Protein AF-A0AAV0Z1H9-F1 (afdb_monomer)

Organism: Vicia faba (NCBI:txid3906)

Radius of gyration: 21.14 Å; Cα contacts (8 Å, |Δi|>4): 168; chains: 1; bounding box: 52×47×60 Å

Nearest PDB structures (foldseek):
  1khm-assembly1_A  TM=6.367E-01  e=2.610E-01  Homo sapiens
  2p2r-assembly1_A  TM=5.886E-01  e=3.784E-01  Homo sapiens
  1zzi-assembly2_B  TM=5.923E-01  e=1.084E+00  Homo sapiens
  7bfq-assembly1_B  TM=2.778E-01  e=9.002E-01  Homo sapiens
  7yfp-assembly1_D  TM=1.385E-01  e=2.579E+00  Saccharomyces cerevisiae

Foldseek 3Di:
DVVVQVVQQVVCVVVVHDRDGDPVPDDDPDPVVPDDDDPPPVVVVVPPPDPPPDDDPPDPDDPPDDQPDDQKDKDKDKDAPVLLVVLLVVQQVVCCVVPVPDDGDPDSASVVSVVVLLVVLLCCLCVVPPVDDDDDDWDFDADPPDPHDDGFGFDCDPQKTWGWDQDPVPSRMIMIIIMDRPSSVVSSVCSSVVSSVPD

Sequence (199 aa):
MFVKAWAYLCNKIIEFETPNLLLELEPLFNRDIIKGTNENNAIKILLKIPPTEKENKLSLKISPSEPKLKDSLRATFKLTREYLDKIKQYVLSNWEIFNPNESNPETLSSFILTCAYSLVCIAKAIHGVEIEKENFVLVFAINCRSRPEKVEIVSIDRDLPIGFRDSKDGSGEVEICLVLNKHVMDHFSTLFLEGLSCN

Mean predicted aligned error: 12.32 Å

Solvent-accessible surface area (backbone atoms only — not comparable to full-atom values): 12440 Å² total; per-residue (Å²): 96,67,70,59,41,51,52,50,43,56,53,32,54,74,70,74,47,85,74,72,79,55,78,92,50,55,82,83,77,76,61,82,79,64,76,77,79,64,72,70,57,65,52,51,57,62,68,65,52,78,73,77,82,92,66,69,94,82,59,90,68,78,74,88,72,74,74,84,62,75,74,49,41,78,51,76,47,77,44,50,38,72,56,52,52,50,53,50,51,54,51,52,60,49,42,53,72,80,38,74,90,55,78,79,78,91,76,79,45,72,65,54,53,51,50,55,52,50,50,53,28,48,53,51,15,46,61,73,72,42,90,68,90,74,88,80,82,89,64,80,46,72,49,76,88,48,83,87,82,64,72,70,35,63,25,74,51,94,86,51,42,38,34,56,43,74,47,90,84,70,70,64,25,40,38,39,39,40,42,35,46,48,74,37,42,54,44,23,53,50,51,46,51,50,61,61,71,78,108

Secondary structure (DSSP, 8-state):
-HHHHHHHHHHHHHTT---PPPGGGS-----TTS--S-HHHHHHHHHHSPPPTT--TT---------SSTTEEEEEEEE-HHHHHHHHHHHHHHHHHH-TTSPPPS---HHHHHHHHHHHHHHHHHHHH-SS-----------TTSSSS----EEEETTEEEEEEE-TTSS--EEEEEEEEHHHHHHHHHHHHHHHH--

Structure (mmCIF, N/CA/C/O backbone):
data_AF-A0AAV0Z1H9-F1
#
_entry.id   AF-A0AAV0Z1H9-F1
#
loop_
_atom_site.group_PDB
_atom_site.id
_atom_site.type_symbol
_atom_site.label_atom_id
_atom_site.label_alt_id
_atom_site.label_comp_id
_atom_site.label_asym_id
_atom_site.label_entity_id
_atom_site.label_seq_id
_atom_site.pdbx_PDB_ins_code
_atom_site.Cartn_x
_atom_site.Cartn_y
_atom_site.Cartn_z
_atom_site.occupancy
_atom_site.B_iso_or_equiv
_atom_site.auth_seq_id
_atom_site.auth_comp_id
_atom_site.auth_asym_id
_atom_site.auth_atom_id
_atom_site.pdbx_PDB_model_num
ATOM 1 N N . MET A 1 1 ? 13.390 -0.121 -12.021 1.00 77.88 1 MET A N 1
ATOM 2 C CA . MET A 1 1 ? 14.378 0.515 -12.920 1.00 77.88 1 MET A CA 1
ATOM 3 C C . MET A 1 1 ? 14.542 -0.279 -14.213 1.00 77.88 1 MET A C 1
ATOM 5 O O . MET A 1 1 ? 14.126 0.236 -15.235 1.00 77.88 1 MET A O 1
ATOM 9 N N . PHE A 1 2 ? 14.996 -1.539 -14.176 1.00 86.94 2 PHE A N 1
ATOM 10 C CA . PHE A 1 2 ? 15.234 -2.364 -15.376 1.00 86.94 2 PHE A CA 1
ATOM 11 C C . PHE A 1 2 ? 14.102 -2.357 -16.418 1.00 86.94 2 PHE A C 1
ATOM 13 O O . PHE A 1 2 ? 14.335 -1.967 -17.551 1.00 86.94 2 PHE A O 1
ATOM 20 N N . VAL A 1 3 ? 12.866 -2.708 -16.040 1.00 87.06 3 VAL A N 1
ATOM 21 C CA . VAL A 1 3 ? 11.739 -2.757 -16.998 1.00 87.06 3 VAL A CA 1
ATOM 22 C C . VAL A 1 3 ? 11.462 -1.388 -17.633 1.00 87.06 3 VAL A C 1
ATOM 24 O O . VAL A 1 3 ? 11.129 -1.317 -18.809 1.00 87.06 3 VAL A O 1
ATOM 27 N N . LYS A 1 4 ? 11.645 -0.294 -16.879 1.00 85.31 4 LYS A N 1
ATOM 28 C CA . LYS A 1 4 ? 11.507 1.074 -17.406 1.00 85.31 4 LYS A CA 1
ATOM 29 C C . LYS A 1 4 ? 12.642 1.412 -18.377 1.00 85.31 4 LYS A C 1
ATOM 31 O O . LYS A 1 4 ? 12.366 1.941 -19.442 1.00 85.31 4 LYS A O 1
ATOM 36 N N . ALA A 1 5 ? 13.885 1.070 -18.028 1.00 87.00 5 ALA A N 1
ATOM 37 C CA . ALA A 1 5 ? 15.055 1.231 -18.894 1.00 87.00 5 ALA A CA 1
ATOM 38 C C . ALA A 1 5 ? 14.894 0.447 -20.201 1.00 87.00 5 ALA A C 1
ATOM 40 O O . ALA A 1 5 ? 15.091 0.992 -21.279 1.00 87.00 5 ALA A O 1
ATOM 41 N N . TRP A 1 6 ? 14.450 -0.805 -20.108 1.00 89.50 6 TRP A N 1
ATOM 42 C CA . TRP A 1 6 ? 14.191 -1.652 -21.263 1.00 89.50 6 TRP A CA 1
ATOM 43 C C . TRP A 1 6 ? 13.075 -1.091 -22.149 1.00 89.50 6 TRP A C 1
ATOM 45 O O . TRP A 1 6 ? 13.290 -0.915 -23.342 1.00 89.50 6 TRP A O 1
ATOM 55 N N . ALA A 1 7 ? 11.927 -0.715 -21.574 1.00 89.50 7 ALA A N 1
ATOM 56 C CA . ALA A 1 7 ? 10.836 -0.096 -22.328 1.00 89.50 7 ALA A CA 1
ATOM 57 C C . ALA A 1 7 ? 11.265 1.218 -23.008 1.00 89.50 7 ALA A C 1
ATOM 59 O O . ALA A 1 7 ? 10.918 1.457 -24.162 1.00 89.50 7 ALA A O 1
ATOM 60 N N . TYR A 1 8 ? 12.054 2.043 -22.314 1.00 87.56 8 TYR A N 1
ATOM 61 C CA . TYR A 1 8 ? 12.612 3.280 -22.858 1.00 87.56 8 TYR A CA 1
ATOM 62 C C . TYR A 1 8 ? 13.532 3.014 -24.057 1.00 87.56 8 TYR A C 1
ATOM 64 O O . TYR A 1 8 ? 13.375 3.637 -25.106 1.00 87.56 8 TYR A O 1
ATOM 72 N N . LEU A 1 9 ? 14.451 2.051 -23.931 1.00 88.00 9 LEU A N 1
ATOM 73 C CA . LEU A 1 9 ? 15.347 1.655 -25.019 1.00 88.00 9 LEU A CA 1
ATOM 74 C C . LEU A 1 9 ? 14.565 1.106 -26.214 1.00 88.00 9 LEU A C 1
ATOM 76 O O . LEU A 1 9 ? 14.847 1.486 -27.346 1.00 88.00 9 LEU A O 1
ATOM 80 N N . CYS A 1 10 ? 13.557 0.265 -25.971 1.00 87.81 10 CYS A N 1
ATOM 81 C CA . CYS A 1 10 ? 12.679 -0.234 -27.025 1.00 87.81 10 CYS A CA 1
ATOM 82 C C . CYS A 1 10 ? 12.000 0.912 -27.784 1.00 87.81 10 CYS A C 1
ATOM 84 O O . CYS A 1 10 ? 11.965 0.873 -29.009 1.00 87.81 10 CYS A O 1
ATOM 86 N N . ASN A 1 11 ? 11.520 1.947 -27.086 1.00 85.38 11 ASN A N 1
ATOM 87 C CA . ASN A 1 11 ? 10.917 3.108 -27.739 1.00 85.38 11 ASN A CA 1
ATOM 88 C C . ASN A 1 11 ? 11.934 3.905 -28.576 1.00 85.38 11 ASN A C 1
ATOM 90 O O . ASN A 1 11 ? 11.653 4.262 -29.714 1.00 85.38 11 ASN A O 1
ATOM 94 N N . LYS A 1 12 ? 13.145 4.129 -28.053 1.00 84.38 12 LYS A N 1
ATOM 95 C CA . LYS A 1 12 ? 14.197 4.885 -28.757 1.00 84.38 12 LYS A CA 1
ATOM 96 C C . LYS A 1 12 ? 14.722 4.189 -30.011 1.00 84.38 12 LYS A C 1
ATOM 98 O O . LYS A 1 12 ? 15.002 4.847 -31.007 1.00 84.38 12 LYS A O 1
ATOM 103 N N . ILE A 1 13 ? 14.804 2.860 -29.981 1.00 80.75 13 ILE A N 1
ATOM 104 C CA . ILE A 1 13 ? 15.186 2.053 -31.148 1.00 80.75 13 ILE A CA 1
ATOM 105 C C . ILE A 1 13 ? 14.154 2.201 -32.277 1.00 80.75 13 ILE A C 1
ATOM 107 O O . ILE A 1 13 ? 14.534 2.237 -33.445 1.00 80.75 13 ILE A O 1
ATOM 111 N N . ILE A 1 14 ? 12.865 2.324 -31.943 1.00 79.81 14 ILE A N 1
ATOM 112 C CA . ILE A 1 14 ? 11.790 2.546 -32.925 1.00 79.81 14 ILE A CA 1
ATOM 113 C C . ILE A 1 14 ? 11.912 3.935 -33.581 1.00 79.81 14 ILE A C 1
ATOM 115 O O . ILE A 1 14 ? 11.578 4.089 -34.753 1.00 79.81 14 ILE A O 1
ATOM 119 N N . GLU A 1 15 ? 12.442 4.927 -32.863 1.00 82.00 15 GLU A N 1
ATOM 120 C CA . GLU A 1 15 ? 12.652 6.303 -33.342 1.00 82.00 15 GLU A CA 1
ATOM 121 C C . GLU A 1 15 ? 13.961 6.492 -34.152 1.00 82.00 15 GLU A C 1
ATOM 123 O O . GLU A 1 15 ? 14.268 7.610 -34.554 1.00 82.00 15 GLU A O 1
ATOM 128 N N . PHE A 1 16 ? 14.725 5.421 -34.429 1.00 72.62 16 PHE A N 1
ATOM 129 C CA . PHE A 1 16 ? 16.039 5.443 -35.111 1.00 72.62 16 PHE A CA 1
ATOM 130 C C . PHE A 1 16 ? 17.112 6.331 -34.442 1.00 72.62 16 PHE A C 1
ATOM 132 O O . PHE A 1 16 ? 18.093 6.718 -35.081 1.00 72.62 16 PHE A O 1
ATOM 139 N N . GLU A 1 17 ? 16.971 6.631 -33.150 1.00 73.12 17 GLU A N 1
ATOM 140 C CA . GLU A 1 17 ? 17.983 7.353 -32.374 1.00 73.12 17 GLU A CA 1
ATOM 141 C C . GLU A 1 17 ? 19.011 6.388 -31.757 1.00 73.12 17 GLU A C 1
ATOM 143 O O . GLU A 1 17 ? 18.706 5.236 -31.440 1.00 73.12 17 GLU A O 1
ATOM 148 N N . THR A 1 18 ? 20.247 6.853 -31.535 1.00 71.56 18 THR A N 1
ATOM 149 C CA . THR A 1 18 ? 21.243 6.083 -30.773 1.00 71.56 18 THR A CA 1
ATOM 150 C C . THR A 1 18 ? 20.751 5.886 -29.334 1.00 71.56 18 THR A C 1
ATOM 152 O O . THR A 1 18 ? 20.526 6.881 -28.637 1.00 71.56 18 THR A O 1
ATOM 155 N N . PRO A 1 19 ? 20.589 4.642 -28.858 1.00 68.94 19 PRO A N 1
ATOM 156 C CA . PRO A 1 19 ? 19.926 4.387 -27.590 1.00 68.94 19 PRO A CA 1
ATOM 157 C C . PRO A 1 19 ? 20.878 4.642 -26.413 1.00 68.94 19 PRO A C 1
ATOM 159 O O . PRO A 1 19 ? 21.607 3.752 -25.984 1.00 68.94 19 PRO A O 1
ATOM 162 N N . ASN A 1 20 ? 20.843 5.857 -25.869 1.00 78.50 20 ASN A N 1
ATOM 163 C CA . ASN A 1 20 ? 21.475 6.189 -24.592 1.00 78.50 20 ASN A CA 1
ATOM 164 C C . ASN A 1 20 ? 20.422 6.183 -23.484 1.00 78.50 20 ASN A C 1
ATOM 166 O O . ASN A 1 20 ? 19.332 6.733 -23.656 1.00 78.50 20 ASN A O 1
ATOM 170 N N . LEU A 1 21 ? 20.735 5.560 -22.348 1.00 81.69 21 LEU A N 1
ATOM 171 C CA . LEU A 1 21 ? 19.856 5.579 -21.183 1.00 81.69 21 LEU A CA 1
ATOM 172 C C . LEU A 1 21 ? 19.818 6.977 -20.560 1.00 81.69 21 LEU A C 1
ATOM 174 O O . LEU A 1 21 ? 20.792 7.722 -20.587 1.00 81.69 21 LEU A O 1
ATOM 178 N N . LEU A 1 22 ? 18.675 7.325 -19.972 1.00 83.12 22 LEU A N 1
ATOM 179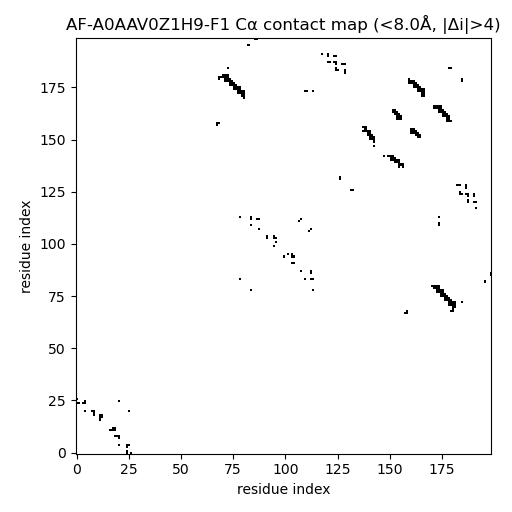 C CA . LEU A 1 22 ? 18.594 8.473 -19.074 1.00 83.12 22 LEU A CA 1
ATOM 180 C C . LEU A 1 22 ? 19.394 8.167 -17.804 1.00 83.12 22 LEU A C 1
ATOM 182 O O . LEU A 1 22 ? 19.309 7.050 -17.296 1.00 83.12 22 LEU A O 1
ATOM 186 N N . LEU A 1 23 ? 20.077 9.170 -17.246 1.00 81.69 23 LEU A N 1
ATOM 187 C CA . LEU A 1 23 ? 20.877 9.036 -16.020 1.00 81.69 23 LEU A CA 1
ATOM 188 C C . LEU A 1 23 ? 20.076 8.426 -14.850 1.00 81.69 23 LEU A C 1
ATOM 190 O O . LEU A 1 23 ? 20.596 7.628 -14.079 1.00 81.69 23 LEU A O 1
ATOM 194 N N . GLU A 1 24 ? 18.779 8.730 -14.748 1.00 82.06 24 GLU A N 1
ATOM 195 C CA . GLU A 1 24 ? 17.878 8.160 -13.732 1.00 82.06 24 GLU A CA 1
ATOM 196 C C . GLU A 1 24 ? 17.589 6.659 -13.909 1.00 82.06 24 GLU A C 1
ATOM 198 O O . GLU A 1 24 ? 17.081 6.002 -12.998 1.00 82.06 24 GLU A O 1
ATOM 203 N N . LEU A 1 25 ? 17.851 6.112 -15.095 1.00 83.31 25 LEU A N 1
ATOM 204 C CA . LEU A 1 25 ? 17.663 4.705 -15.444 1.00 83.31 25 LEU A CA 1
ATOM 205 C C . LEU A 1 25 ? 18.988 3.938 -15.467 1.00 83.31 25 LEU A C 1
ATOM 207 O O . LEU A 1 25 ? 18.964 2.709 -15.589 1.00 83.31 25 LEU A O 1
ATOM 211 N N . GLU A 1 26 ? 20.115 4.639 -15.323 1.00 85.06 26 GLU A N 1
ATOM 212 C CA . GLU A 1 26 ? 21.431 4.029 -15.234 1.00 85.06 26 GLU A CA 1
ATOM 213 C C . GLU A 1 26 ? 21.627 3.360 -13.864 1.00 85.06 26 GLU A C 1
ATOM 215 O O . GLU A 1 26 ? 21.471 3.985 -12.810 1.00 85.06 26 GLU A O 1
ATOM 220 N N . PRO A 1 27 ? 21.959 2.060 -13.838 1.00 84.88 27 PRO A N 1
ATOM 221 C CA . PRO A 1 27 ? 22.233 1.366 -12.591 1.00 84.88 27 PRO A CA 1
ATOM 222 C C . PRO A 1 27 ? 23.571 1.815 -11.988 1.00 84.88 27 PRO A C 1
ATOM 224 O O . PRO A 1 27 ? 24.622 1.736 -12.620 1.00 84.88 27 PRO A O 1
ATOM 227 N N . LEU A 1 28 ? 23.550 2.197 -10.710 1.00 82.75 28 LEU A N 1
ATOM 228 C CA . LEU A 1 28 ? 24.764 2.444 -9.935 1.00 82.75 28 LEU A CA 1
ATOM 229 C C . LEU A 1 28 ? 25.335 1.120 -9.409 1.00 82.75 28 LEU A C 1
ATOM 231 O O . LEU A 1 28 ? 24.736 0.474 -8.547 1.00 82.75 28 LEU A O 1
ATOM 235 N N . PHE A 1 29 ? 26.499 0.719 -9.924 1.00 84.56 29 PHE A N 1
ATOM 236 C CA . PHE A 1 29 ? 27.150 -0.545 -9.548 1.00 84.56 29 PHE A CA 1
ATOM 237 C C . PHE A 1 29 ? 28.180 -0.422 -8.426 1.00 84.56 29 PHE A C 1
ATOM 239 O O . PHE A 1 29 ? 28.535 -1.437 -7.828 1.00 84.56 29 PHE A O 1
ATOM 246 N N . ASN A 1 30 ? 28.662 0.790 -8.135 1.00 84.62 30 ASN A N 1
ATOM 247 C CA . ASN A 1 30 ? 29.638 1.008 -7.074 1.00 84.62 30 ASN A CA 1
ATOM 248 C C . ASN A 1 30 ? 29.018 0.646 -5.713 1.00 84.62 30 ASN A C 1
ATOM 250 O O . ASN A 1 30 ? 28.094 1.316 -5.255 1.00 84.62 30 ASN A O 1
ATOM 254 N N . ARG A 1 31 ? 29.514 -0.424 -5.080 1.00 79.62 31 ARG A N 1
ATOM 255 C CA . ARG A 1 31 ? 29.011 -0.921 -3.789 1.00 79.62 31 ARG A CA 1
ATOM 256 C C . ARG A 1 31 ? 29.689 -0.267 -2.589 1.00 79.62 31 ARG A C 1
ATOM 258 O O . ARG A 1 31 ? 29.124 -0.320 -1.501 1.00 79.62 31 ARG A O 1
ATOM 265 N N . ASP A 1 32 ? 30.817 0.409 -2.788 1.00 81.56 32 ASP A N 1
ATOM 266 C CA . ASP A 1 32 ? 31.606 1.025 -1.712 1.00 81.56 32 ASP A CA 1
ATOM 267 C C . ASP A 1 32 ? 30.881 2.219 -1.071 1.00 81.56 32 ASP A C 1
ATOM 269 O O . ASP A 1 32 ? 31.182 2.634 0.048 1.00 81.56 32 ASP A O 1
ATOM 273 N N . ILE A 1 33 ? 29.868 2.755 -1.758 1.00 79.69 33 ILE A N 1
ATOM 274 C CA . ILE A 1 33 ? 28.966 3.785 -1.229 1.00 79.69 33 ILE A CA 1
ATOM 275 C C . ILE A 1 33 ? 28.092 3.264 -0.077 1.00 79.69 33 ILE A C 1
ATOM 277 O O . ILE A 1 33 ? 27.598 4.052 0.731 1.00 79.69 33 ILE A O 1
ATOM 281 N N . ILE A 1 34 ? 27.876 1.945 -0.001 1.00 72.00 34 ILE A N 1
ATOM 282 C CA . ILE A 1 34 ? 27.086 1.307 1.049 1.00 72.00 34 ILE A CA 1
ATOM 283 C C . ILE A 1 34 ? 28.010 1.096 2.248 1.00 72.00 34 ILE A C 1
ATOM 285 O O . ILE A 1 34 ? 28.694 0.082 2.366 1.00 72.00 34 ILE A O 1
ATOM 289 N N . LYS A 1 35 ? 28.028 2.068 3.162 1.00 73.88 35 LYS A N 1
ATOM 290 C CA . LYS A 1 35 ? 28.774 1.955 4.420 1.00 73.88 35 LYS A CA 1
ATOM 291 C C . LYS A 1 35 ? 28.057 0.971 5.347 1.00 73.88 35 LYS A C 1
ATOM 293 O O . LYS A 1 35 ? 27.011 1.297 5.904 1.00 73.88 35 LYS A O 1
ATOM 298 N N . GLY A 1 36 ? 28.603 -0.233 5.504 1.00 59.75 36 GLY A N 1
ATOM 299 C CA . GLY A 1 36 ? 28.067 -1.237 6.421 1.00 59.75 36 GLY A CA 1
ATOM 300 C C . GLY A 1 36 ? 28.243 -0.810 7.878 1.00 59.75 36 GLY A C 1
ATOM 301 O O . GLY A 1 36 ? 29.358 -0.778 8.390 1.00 59.75 36 GLY A O 1
ATOM 302 N N . THR A 1 37 ? 27.155 -0.492 8.576 1.00 54.34 37 THR A N 1
ATOM 303 C CA . THR A 1 37 ? 27.162 -0.400 10.039 1.00 54.34 37 THR A CA 1
ATOM 304 C C . THR A 1 37 ? 26.961 -1.803 10.611 1.00 54.34 37 THR A C 1
ATOM 306 O O . THR A 1 37 ? 25.871 -2.355 10.528 1.00 54.34 37 THR A O 1
ATOM 309 N N . ASN A 1 38 ? 28.025 -2.395 11.165 1.00 55.12 38 ASN A N 1
ATOM 310 C CA . ASN A 1 38 ? 28.030 -3.699 11.845 1.00 55.12 38 ASN A CA 1
ATOM 311 C C . ASN A 1 38 ? 27.232 -4.802 11.123 1.00 55.12 38 ASN A C 1
ATOM 313 O O . ASN A 1 38 ? 26.082 -5.106 11.451 1.00 55.12 38 ASN A O 1
ATOM 317 N N . GLU A 1 39 ? 27.916 -5.469 10.193 1.00 53.78 39 GLU A N 1
ATOM 318 C CA . GLU A 1 39 ? 27.457 -6.587 9.353 1.00 53.78 39 GLU A CA 1
ATOM 319 C C . GLU A 1 39 ? 26.687 -7.690 10.116 1.00 53.78 39 GLU A C 1
ATOM 321 O O . GLU A 1 39 ? 25.838 -8.378 9.551 1.00 53.78 39 GLU A O 1
ATOM 326 N N . ASN A 1 40 ? 26.887 -7.806 11.430 1.00 52.28 40 ASN A N 1
ATOM 327 C CA . ASN A 1 40 ? 26.281 -8.835 12.269 1.00 52.28 40 ASN A CA 1
ATOM 328 C C . ASN A 1 40 ? 24.765 -8.717 12.499 1.00 52.28 40 ASN A C 1
ATOM 330 O O . ASN A 1 40 ? 24.153 -9.740 12.806 1.00 52.28 40 ASN A O 1
ATOM 334 N N . ASN A 1 41 ? 24.132 -7.540 12.380 1.00 51.31 41 ASN A N 1
ATOM 335 C CA . ASN A 1 41 ? 22.705 -7.402 12.733 1.00 51.31 41 ASN A CA 1
ATOM 336 C C . ASN A 1 41 ? 21.751 -7.617 11.545 1.00 51.31 41 ASN A C 1
ATOM 338 O O . ASN A 1 41 ? 20.766 -8.343 11.677 1.00 51.31 41 ASN A O 1
ATOM 342 N N . ALA A 1 42 ? 22.059 -7.060 10.370 1.00 49.81 42 ALA A N 1
ATOM 343 C CA . ALA A 1 42 ? 21.237 -7.241 9.168 1.00 49.81 42 ALA A CA 1
ATOM 344 C C . ALA A 1 42 ? 21.296 -8.687 8.642 1.00 49.81 42 ALA A C 1
ATOM 346 O O . ALA A 1 42 ? 20.268 -9.265 8.285 1.00 49.81 42 ALA A O 1
ATOM 347 N N . ILE A 1 43 ? 22.480 -9.312 8.687 1.00 50.56 43 ILE A N 1
ATOM 348 C CA . ILE A 1 43 ? 22.665 -10.725 8.327 1.00 50.56 43 ILE A CA 1
ATOM 349 C C . ILE A 1 43 ? 21.896 -11.631 9.301 1.00 50.56 43 ILE A C 1
ATOM 351 O O . ILE A 1 43 ? 21.263 -12.591 8.872 1.00 50.56 43 ILE A O 1
ATOM 355 N N . LYS A 1 44 ? 21.843 -11.297 10.600 1.00 45.75 44 LYS A N 1
ATOM 356 C CA . LYS A 1 44 ? 21.036 -12.038 11.587 1.00 45.75 44 LYS A CA 1
ATOM 357 C C . LYS A 1 44 ? 19.538 -12.000 11.295 1.00 45.75 44 LYS A C 1
ATOM 359 O O . LYS A 1 44 ? 18.861 -12.987 11.559 1.00 45.75 44 LYS A O 1
ATOM 364 N N . ILE A 1 45 ? 19.016 -10.881 10.792 1.00 52.56 45 ILE A N 1
ATOM 365 C CA . ILE A 1 45 ? 17.598 -10.750 10.425 1.00 52.56 45 ILE A CA 1
ATOM 366 C C . ILE A 1 45 ? 17.310 -11.558 9.155 1.00 52.56 45 ILE A C 1
ATOM 368 O O . ILE A 1 45 ? 16.341 -12.311 9.121 1.00 52.56 45 ILE A O 1
ATOM 372 N N . LEU A 1 46 ? 18.198 -11.494 8.159 1.00 49.16 46 LEU A N 1
ATOM 373 C CA . LEU A 1 46 ? 18.067 -12.259 6.916 1.00 49.16 46 LEU A CA 1
ATOM 374 C C . LEU A 1 46 ? 18.155 -13.781 7.145 1.00 49.16 46 LEU A C 1
ATOM 376 O O . LEU A 1 46 ? 17.445 -14.542 6.497 1.00 49.16 46 LEU A O 1
ATOM 380 N N . LEU A 1 47 ? 18.982 -14.224 8.099 1.00 47.94 47 LEU A N 1
ATOM 381 C CA . LEU A 1 47 ? 19.131 -15.635 8.483 1.00 47.94 47 LEU A CA 1
ATOM 382 C C . LEU A 1 47 ? 17.978 -16.176 9.346 1.00 47.94 47 LEU A C 1
ATOM 384 O O . LEU A 1 47 ? 17.855 -17.390 9.486 1.00 47.94 47 LEU A O 1
ATOM 388 N N . LYS A 1 48 ? 17.152 -15.305 9.940 1.00 47.09 48 LYS A N 1
ATOM 389 C CA . LYS A 1 48 ? 15.976 -15.702 10.736 1.00 47.09 48 LYS A CA 1
ATOM 390 C C . LYS A 1 48 ? 14.732 -15.954 9.889 1.00 47.09 48 LYS A C 1
ATOM 392 O O . LYS A 1 48 ? 13.772 -16.521 10.401 1.00 47.09 48 LYS A O 1
ATOM 397 N N . ILE A 1 49 ? 14.741 -15.556 8.616 1.00 50.22 49 ILE A N 1
ATOM 398 C CA . ILE A 1 49 ? 13.709 -15.956 7.661 1.00 50.22 49 ILE A CA 1
ATOM 399 C C . ILE A 1 49 ? 13.987 -17.427 7.339 1.00 50.22 49 ILE A C 1
ATOM 401 O O . ILE A 1 49 ? 15.044 -17.716 6.771 1.00 50.22 49 ILE A O 1
ATOM 405 N N . PRO A 1 50 ? 13.108 -18.373 7.723 1.00 43.78 50 PRO A N 1
ATOM 406 C CA . PRO A 1 50 ? 13.404 -19.787 7.562 1.00 43.78 50 PRO A CA 1
ATOM 407 C C . PRO A 1 50 ? 13.662 -20.071 6.077 1.00 43.78 50 PRO A C 1
ATOM 409 O O . PRO A 1 50 ? 12.809 -19.731 5.246 1.00 43.78 50 PRO A O 1
ATOM 412 N N . PRO A 1 51 ? 14.824 -20.638 5.704 1.00 46.41 51 PRO A N 1
ATOM 413 C CA . PRO A 1 51 ? 15.054 -21.029 4.327 1.00 46.41 51 PRO A CA 1
ATOM 414 C C . PRO A 1 51 ? 13.957 -22.019 3.952 1.00 46.41 51 PRO A C 1
ATOM 416 O O . PRO A 1 51 ? 13.729 -22.998 4.661 1.00 46.41 51 PRO A O 1
ATOM 419 N N . THR A 1 52 ? 13.243 -21.741 2.864 1.00 49.38 52 THR A N 1
ATOM 420 C CA . THR A 1 52 ? 12.450 -22.764 2.186 1.00 49.38 52 THR A CA 1
ATOM 421 C C . THR A 1 52 ? 13.380 -23.950 1.963 1.00 49.38 52 THR A C 1
ATOM 423 O O . THR A 1 52 ? 14.469 -23.805 1.402 1.00 49.38 52 THR A O 1
ATOM 426 N N . GLU A 1 53 ? 13.011 -25.089 2.535 1.00 52.00 53 GLU A N 1
ATOM 427 C CA . GLU A 1 53 ? 13.841 -26.279 2.543 1.00 52.00 53 GLU A CA 1
ATOM 428 C C . GLU A 1 53 ? 14.239 -26.685 1.112 1.00 52.00 53 GLU A C 1
ATOM 430 O O . GLU A 1 53 ? 13.411 -26.711 0.207 1.00 52.00 53 GLU A O 1
ATOM 435 N N . LYS A 1 54 ? 15.512 -27.072 0.957 1.00 51.00 54 LYS A N 1
ATOM 436 C CA . LYS A 1 54 ? 16.051 -27.904 -0.137 1.00 51.00 54 LYS A CA 1
ATOM 437 C C . LYS A 1 54 ? 16.170 -27.305 -1.545 1.00 51.00 54 LYS A C 1
ATOM 439 O O . LYS A 1 54 ? 15.969 -28.028 -2.516 1.00 51.00 54 LYS A O 1
ATOM 444 N N . GLU A 1 55 ? 16.664 -26.080 -1.701 1.00 53.03 55 GLU A N 1
ATOM 445 C CA . GLU A 1 55 ? 17.225 -25.683 -3.002 1.00 53.03 55 GLU A CA 1
ATOM 446 C C . GLU A 1 55 ? 18.692 -25.272 -2.912 1.00 53.03 55 GLU A C 1
ATOM 448 O O . GLU A 1 55 ? 19.126 -24.549 -2.011 1.00 53.03 55 GLU A O 1
ATOM 453 N N . ASN A 1 56 ? 19.479 -25.788 -3.860 1.00 52.56 56 ASN A N 1
ATOM 454 C CA . ASN A 1 56 ? 20.874 -25.421 -4.041 1.00 52.56 56 ASN A CA 1
ATOM 455 C C . ASN A 1 56 ? 20.955 -23.900 -4.197 1.00 52.56 56 ASN A C 1
ATOM 457 O O . ASN A 1 56 ? 20.510 -23.355 -5.202 1.00 52.56 56 ASN A O 1
ATOM 461 N N . LYS A 1 57 ? 21.589 -23.217 -3.237 1.00 57.66 57 LYS A N 1
ATOM 462 C CA . LYS A 1 57 ? 21.731 -21.745 -3.195 1.00 57.66 57 LYS A CA 1
ATOM 463 C C . LYS A 1 57 ? 22.420 -21.122 -4.427 1.00 57.66 57 LYS A C 1
ATOM 465 O O . LYS A 1 57 ? 22.533 -19.906 -4.508 1.00 57.66 57 LYS A O 1
ATOM 470 N N . LEU A 1 58 ? 22.904 -21.946 -5.358 1.00 55.06 58 LEU A N 1
ATOM 471 C CA . LEU A 1 58 ? 23.620 -21.563 -6.575 1.00 55.06 58 LEU A CA 1
ATOM 472 C C . LEU A 1 58 ? 22.817 -21.803 -7.866 1.00 55.06 58 LEU A C 1
ATOM 474 O O . LEU A 1 58 ? 23.323 -21.515 -8.948 1.00 55.06 58 LEU A O 1
ATOM 478 N N . SER A 1 59 ? 21.591 -22.333 -7.801 1.00 60.94 59 SER A N 1
ATOM 479 C CA . SER A 1 59 ? 20.762 -22.488 -8.999 1.00 60.94 59 SER A CA 1
ATOM 480 C C . SER A 1 59 ? 19.882 -21.263 -9.228 1.00 60.94 59 SER A C 1
ATOM 482 O O . SER A 1 59 ? 19.056 -20.933 -8.388 1.00 60.94 59 SER A O 1
ATOM 484 N N . LEU A 1 60 ? 19.971 -20.664 -10.420 1.00 56.31 60 LEU A N 1
ATOM 485 C CA . LEU A 1 60 ? 18.999 -19.684 -10.939 1.00 56.31 60 LEU A CA 1
ATOM 486 C C . LEU A 1 60 ? 17.668 -20.332 -11.369 1.00 56.31 60 LEU A C 1
ATOM 488 O O . LEU A 1 60 ? 16.874 -19.720 -12.082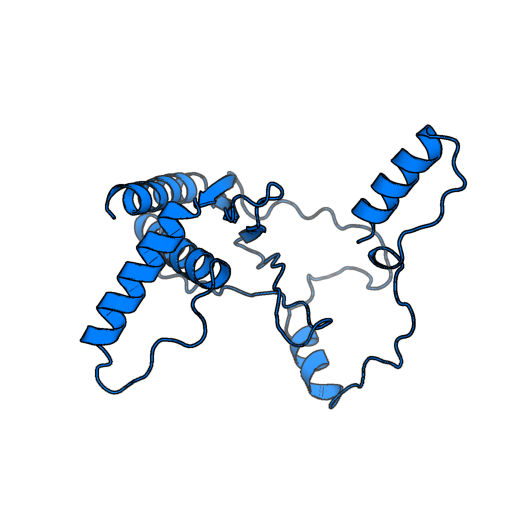 1.00 56.31 60 LEU A O 1
ATOM 492 N N . LYS A 1 61 ? 17.431 -21.595 -10.995 1.00 58.19 61 LYS A N 1
ATOM 493 C CA . LYS A 1 61 ? 16.162 -22.261 -11.267 1.00 58.19 61 LYS A CA 1
ATOM 494 C C . LYS A 1 61 ? 15.112 -21.622 -10.371 1.00 58.19 61 LYS A C 1
ATOM 496 O O . LYS A 1 61 ? 15.240 -21.655 -9.155 1.00 58.19 61 LYS A O 1
ATOM 501 N N . ILE A 1 62 ? 14.100 -21.033 -10.994 1.00 55.38 62 ILE A N 1
ATOM 502 C CA . ILE A 1 62 ? 12.899 -20.597 -10.294 1.00 55.38 62 ILE A CA 1
ATOM 503 C C . ILE A 1 62 ? 12.189 -21.882 -9.868 1.00 55.38 62 ILE A C 1
ATOM 505 O O . ILE A 1 62 ? 11.734 -22.638 -10.730 1.00 55.38 62 ILE A O 1
ATOM 509 N N . SER A 1 63 ? 12.151 -22.163 -8.566 1.00 52.38 63 SER A N 1
ATOM 510 C CA . SER A 1 63 ? 11.297 -23.214 -8.017 1.00 52.38 63 SER A CA 1
ATOM 511 C C . SER A 1 63 ? 9.868 -22.927 -8.470 1.00 52.38 63 SER A C 1
ATOM 513 O O . SER A 1 63 ? 9.384 -21.813 -8.243 1.00 52.38 63 SER A O 1
ATOM 515 N N . PRO A 1 64 ? 9.151 -23.879 -9.086 1.00 51.03 64 PRO A N 1
ATOM 516 C CA . PRO A 1 64 ? 7.712 -23.747 -9.212 1.00 51.03 64 PRO A CA 1
ATOM 517 C C . PRO A 1 64 ? 7.122 -23.793 -7.797 1.00 51.03 64 PRO A C 1
ATOM 519 O O . PRO A 1 64 ? 6.954 -24.860 -7.216 1.00 51.03 64 PRO A O 1
ATOM 522 N N . SER A 1 65 ? 6.860 -22.627 -7.207 1.00 55.25 65 SER A N 1
ATOM 523 C CA . SER A 1 65 ? 6.056 -22.544 -5.993 1.00 55.25 65 SER A CA 1
ATOM 524 C C . SER A 1 65 ? 4.596 -22.644 -6.407 1.00 55.25 65 SER A C 1
ATOM 526 O O . SER A 1 65 ? 4.089 -21.747 -7.087 1.00 55.25 65 SER A O 1
ATOM 528 N N . GLU A 1 66 ? 3.915 -23.714 -6.013 1.00 56.50 66 GLU A N 1
ATOM 529 C CA . GLU A 1 66 ? 2.457 -23.733 -6.089 1.00 56.50 66 GLU A CA 1
ATOM 530 C C . GLU A 1 66 ? 1.888 -22.569 -5.256 1.00 56.50 66 GLU A C 1
ATOM 532 O O . GLU A 1 66 ? 2.432 -22.255 -4.187 1.00 56.50 66 GLU A O 1
ATOM 537 N N . PRO A 1 67 ? 0.831 -21.883 -5.732 1.00 56.03 67 PRO A N 1
ATOM 538 C CA . PRO A 1 67 ? 0.160 -20.870 -4.934 1.00 56.03 67 PRO A CA 1
ATOM 539 C C . PRO A 1 67 ? -0.333 -21.530 -3.647 1.00 56.03 67 PRO A C 1
ATOM 541 O O . PRO A 1 67 ? -1.144 -22.450 -3.676 1.00 56.03 67 PRO A O 1
ATOM 544 N N . LYS A 1 68 ? 0.183 -21.062 -2.509 1.00 61.22 68 LYS A N 1
ATOM 545 C CA . LYS A 1 68 ? -0.128 -21.637 -1.194 1.00 61.22 68 LYS A CA 1
ATOM 546 C C . LYS A 1 68 ? -1.610 -21.527 -0.834 1.00 61.22 68 LYS A C 1
ATOM 548 O O . LYS A 1 68 ? -2.126 -22.362 -0.101 1.00 61.22 68 LYS A O 1
ATOM 553 N N . LEU A 1 69 ? -2.284 -20.510 -1.370 1.00 62.91 69 LEU A N 1
ATOM 554 C CA . LEU A 1 69 ? -3.706 -20.263 -1.178 1.00 62.91 69 LEU A CA 1
ATOM 555 C C . LEU A 1 69 ? -4.518 -20.865 -2.331 1.00 62.91 69 LEU A C 1
ATOM 557 O O . LEU A 1 69 ? -4.568 -20.306 -3.433 1.00 62.91 69 LEU A O 1
ATOM 561 N N . LYS A 1 70 ? -5.184 -21.988 -2.058 1.00 69.38 70 LYS A N 1
ATOM 562 C CA . LYS A 1 70 ? -6.176 -22.587 -2.957 1.00 69.38 70 LYS A CA 1
ATOM 563 C C . LYS A 1 70 ? -7.449 -21.731 -2.952 1.00 69.38 70 LYS A C 1
ATOM 565 O O . LYS A 1 70 ? -7.852 -21.253 -1.902 1.00 69.38 70 LYS A O 1
ATOM 570 N N . ASP A 1 71 ? -8.059 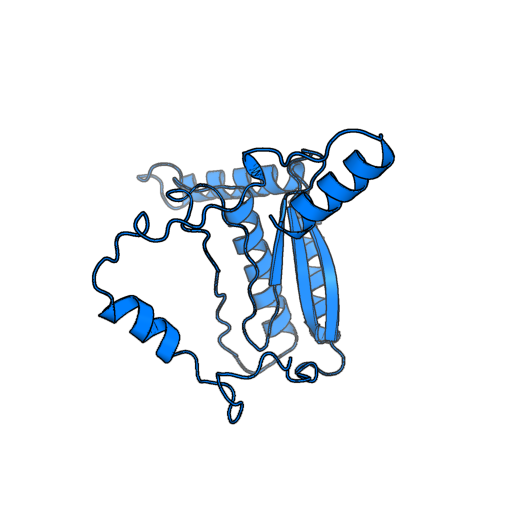-21.517 -4.117 1.00 77.81 71 ASP A N 1
ATOM 571 C CA . ASP A 1 71 ? -9.278 -20.699 -4.278 1.00 77.81 71 ASP A CA 1
ATOM 572 C C . ASP A 1 71 ? -9.143 -19.231 -3.803 1.00 77.81 71 ASP A C 1
ATOM 574 O O . ASP A 1 71 ? -10.101 -18.598 -3.342 1.00 77.81 71 ASP A O 1
ATOM 578 N N . SER A 1 72 ? -7.941 -18.664 -3.950 1.00 80.69 72 SER A N 1
ATOM 579 C CA . SER A 1 72 ? -7.679 -17.246 -3.688 1.00 80.69 72 SER A CA 1
ATOM 580 C C . SER A 1 72 ? -8.033 -16.338 -4.864 1.00 80.69 72 SER A C 1
ATOM 582 O O . SER A 1 72 ? -7.923 -16.698 -6.037 1.00 80.69 72 SER A O 1
ATOM 584 N N . LEU A 1 73 ? -8.436 -15.115 -4.531 1.00 86.19 73 LEU A N 1
ATOM 585 C CA . LEU A 1 73 ? -8.703 -14.035 -5.465 1.00 86.19 73 LEU A CA 1
ATOM 586 C C . LEU A 1 73 ? -7.640 -12.956 -5.323 1.00 86.19 73 LEU A C 1
ATOM 588 O O . LEU A 1 73 ? -7.304 -12.540 -4.216 1.00 86.19 73 LEU A O 1
ATOM 592 N N . ARG A 1 74 ? -7.164 -12.462 -6.465 1.00 88.31 74 ARG A N 1
ATOM 593 C CA . ARG A 1 74 ? -6.375 -11.236 -6.552 1.00 88.31 74 ARG A CA 1
ATOM 594 C C . ARG A 1 74 ? -7.286 -10.097 -6.985 1.00 88.31 74 ARG A C 1
ATOM 596 O O . ARG A 1 74 ? -7.895 -10.187 -8.048 1.00 88.31 74 ARG A O 1
ATOM 603 N N . ALA A 1 75 ? -7.325 -9.025 -6.207 1.00 90.06 75 ALA A N 1
ATOM 604 C CA . ALA A 1 75 ? -8.114 -7.841 -6.520 1.00 90.06 75 ALA A CA 1
ATOM 605 C C . ALA A 1 75 ? -7.297 -6.560 -6.329 1.00 90.06 75 ALA A C 1
ATOM 607 O O . ALA A 1 75 ? -6.338 -6.523 -5.551 1.00 90.06 75 ALA A O 1
ATOM 608 N N . THR A 1 76 ? -7.695 -5.519 -7.060 1.00 91.25 76 THR A N 1
ATOM 609 C CA . THR A 1 76 ? -7.134 -4.174 -6.942 1.00 91.25 76 THR A CA 1
ATOM 610 C C . THR A 1 76 ? -8.234 -3.216 -6.519 1.00 91.25 76 THR A C 1
ATOM 612 O O . THR A 1 76 ? -9.265 -3.125 -7.183 1.00 91.25 76 THR A O 1
ATOM 615 N N . PHE A 1 77 ? -7.983 -2.477 -5.447 1.00 91.06 77 PHE A N 1
ATOM 616 C CA . PHE A 1 77 ? -8.859 -1.441 -4.917 1.00 91.06 77 PHE A CA 1
ATOM 617 C C . PHE A 1 77 ? -8.205 -0.081 -5.108 1.00 91.06 77 PHE A C 1
ATOM 619 O O . PHE A 1 77 ? -6.978 0.031 -5.112 1.00 91.06 77 PHE A O 1
ATOM 626 N N . LYS A 1 78 ? -9.025 0.954 -5.269 1.00 90.25 78 LYS A N 1
ATOM 627 C CA . LYS A 1 78 ? -8.560 2.327 -5.453 1.00 90.25 78 LYS A CA 1
ATOM 628 C C . LYS A 1 78 ? -9.051 3.195 -4.310 1.00 90.25 78 LYS A C 1
ATOM 630 O O . LYS A 1 78 ? -10.242 3.188 -4.008 1.00 90.25 78 LYS A O 1
ATOM 635 N N . LEU A 1 79 ? -8.135 3.947 -3.710 1.00 89.94 79 LEU A N 1
ATOM 636 C CA . LEU A 1 79 ? -8.464 5.050 -2.818 1.00 89.94 79 LEU A CA 1
ATOM 637 C C . LEU A 1 79 ? -8.284 6.360 -3.565 1.00 89.94 79 LEU A C 1
ATOM 639 O O . LEU A 1 79 ? -7.185 6.669 -4.033 1.00 89.94 79 LEU A O 1
ATOM 643 N N . THR A 1 80 ? -9.370 7.124 -3.655 1.00 90.38 80 THR A N 1
ATOM 644 C CA . THR A 1 80 ? -9.330 8.447 -4.265 1.00 90.38 80 THR A CA 1
ATOM 645 C C . THR A 1 80 ? -8.629 9.437 -3.346 1.00 90.38 80 THR A C 1
ATOM 647 O O . THR A 1 80 ? -8.636 9.299 -2.118 1.00 90.38 80 THR A O 1
ATOM 650 N N . ARG A 1 81 ? -8.045 10.479 -3.938 1.00 89.31 81 ARG A N 1
ATOM 651 C CA . ARG A 1 81 ? -7.440 11.569 -3.171 1.00 89.31 81 ARG A CA 1
ATOM 652 C C . ARG A 1 81 ? -8.447 12.249 -2.241 1.00 89.31 81 ARG A C 1
ATOM 654 O O . ARG A 1 81 ? -8.131 12.481 -1.082 1.00 89.31 81 ARG A O 1
ATOM 661 N N . GLU A 1 82 ? -9.663 12.491 -2.728 1.00 89.50 82 GLU A N 1
ATOM 662 C CA . GLU A 1 82 ? -10.749 13.085 -1.939 1.00 89.50 82 GLU A CA 1
ATOM 663 C C . GLU A 1 82 ? -11.033 12.282 -0.667 1.00 89.50 82 GLU A C 1
ATOM 665 O O . GLU A 1 82 ? -11.189 12.842 0.417 1.00 89.50 82 GLU A O 1
ATOM 670 N N . TYR A 1 83 ? -11.052 10.954 -0.779 1.00 88.50 83 TYR A N 1
ATOM 671 C CA . TYR A 1 83 ? -11.281 10.087 0.365 1.00 88.50 83 TYR A CA 1
ATOM 672 C C . TYR A 1 83 ? -10.103 10.081 1.345 1.00 88.50 83 TYR A C 1
ATOM 674 O O . TYR A 1 83 ? -10.299 10.145 2.559 1.00 88.50 83 TYR A O 1
ATOM 682 N N . LEU A 1 84 ? -8.870 10.053 0.835 1.00 89.94 84 LEU A N 1
ATOM 683 C CA . LEU A 1 84 ? -7.678 10.158 1.677 1.00 89.94 84 LEU A CA 1
ATOM 684 C C . LEU A 1 84 ? -7.648 11.481 2.447 1.00 89.94 84 LEU A C 1
ATOM 686 O O . LEU A 1 84 ? -7.309 11.484 3.629 1.00 89.94 84 LEU A O 1
ATOM 690 N N . ASP A 1 85 ? -8.060 12.580 1.813 1.00 89.94 85 ASP A N 1
ATOM 691 C CA . ASP A 1 85 ? -8.179 13.884 2.460 1.00 89.94 85 ASP A CA 1
ATOM 692 C C . ASP A 1 85 ? -9.268 13.873 3.547 1.00 89.94 85 ASP A C 1
ATOM 694 O O . ASP A 1 85 ? -9.043 14.398 4.638 1.00 89.94 85 ASP A O 1
ATOM 698 N N . LYS A 1 86 ? -10.406 13.200 3.324 1.00 90.50 86 LYS A N 1
ATOM 699 C CA . LYS A 1 86 ? -11.434 13.008 4.364 1.00 90.50 86 LYS A CA 1
ATOM 700 C C . LYS A 1 86 ? -10.922 12.213 5.562 1.00 90.50 86 LYS A C 1
ATOM 702 O O . LYS A 1 86 ? -11.092 12.661 6.695 1.00 90.50 86 LYS A O 1
ATOM 707 N N . ILE A 1 87 ? -10.265 11.069 5.336 1.00 89.62 87 ILE A N 1
ATOM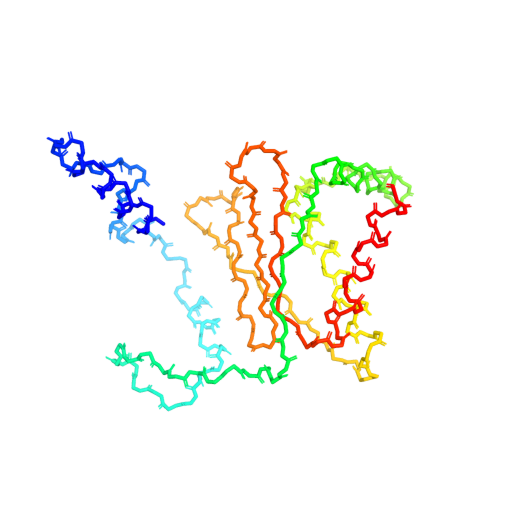 708 C CA . ILE A 1 87 ? -9.648 10.295 6.427 1.00 89.62 87 ILE A CA 1
ATOM 709 C C . ILE A 1 87 ? -8.644 11.173 7.167 1.00 89.62 87 ILE A C 1
ATOM 711 O O . ILE A 1 87 ? -8.623 11.185 8.394 1.00 89.62 87 ILE A O 1
ATOM 715 N N . LYS A 1 88 ? -7.815 11.916 6.431 1.00 90.38 88 LYS A N 1
ATOM 716 C CA . LYS A 1 88 ? -6.812 12.800 7.014 1.00 90.38 88 LYS A CA 1
ATOM 717 C C . LYS A 1 88 ? -7.447 13.810 7.966 1.00 90.38 88 LYS A C 1
ATOM 719 O O . LYS A 1 88 ? -6.981 13.938 9.094 1.00 90.38 88 LYS A O 1
ATOM 724 N N . GLN A 1 89 ? -8.517 14.480 7.538 1.00 90.50 89 GLN A N 1
ATOM 725 C CA . GLN A 1 89 ? -9.247 15.424 8.385 1.00 90.50 89 GLN A CA 1
ATOM 726 C C . GLN A 1 89 ? -9.868 14.734 9.598 1.00 90.50 89 GLN A C 1
ATOM 728 O O . GLN A 1 89 ? -9.685 15.198 10.718 1.00 90.50 89 GLN A O 1
ATOM 733 N N . TYR A 1 90 ? -10.515 13.584 9.403 1.00 89.44 90 TYR A N 1
ATOM 734 C CA . TYR A 1 90 ? -11.080 12.800 10.501 1.00 89.44 90 TYR A CA 1
ATOM 735 C C . TYR A 1 90 ? -10.025 12.422 11.551 1.00 89.44 90 TYR A C 1
ATOM 737 O O . TYR A 1 90 ? -10.266 12.545 12.752 1.00 89.44 90 TYR A O 1
ATOM 745 N N . VAL A 1 91 ? -8.839 11.983 11.121 1.00 89.75 91 VAL A N 1
ATOM 746 C CA . VAL A 1 91 ? -7.739 11.634 12.029 1.00 89.75 91 VAL A CA 1
ATOM 747 C C . VAL A 1 91 ? -7.246 12.864 12.787 1.00 89.75 91 VAL A C 1
ATOM 749 O O . VAL A 1 91 ? -7.061 12.773 13.996 1.00 89.75 91 VAL A O 1
ATO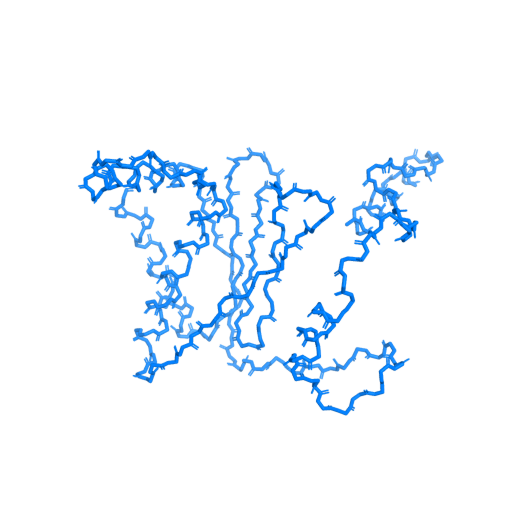M 752 N N . LEU A 1 92 ? -7.077 14.007 12.117 1.00 89.75 92 LEU A N 1
ATOM 753 C CA . LEU A 1 92 ? -6.644 15.251 12.762 1.00 89.75 92 LEU A CA 1
ATOM 754 C C . LEU A 1 92 ? -7.665 15.745 13.794 1.00 89.75 92 LEU A C 1
ATOM 756 O O . LEU A 1 92 ? -7.287 16.027 14.926 1.00 89.75 92 LEU A O 1
ATOM 760 N N . SER A 1 93 ? -8.958 15.759 13.455 1.00 89.56 93 SER A N 1
ATOM 761 C CA . SER A 1 93 ? -10.012 16.173 14.389 1.00 89.56 93 SER A CA 1
ATOM 762 C C . SER A 1 93 ? -10.090 15.269 15.620 1.00 89.56 93 SER A C 1
ATOM 764 O O . SER A 1 93 ? -10.241 15.756 16.735 1.00 89.56 93 SER A O 1
ATOM 766 N N . ASN A 1 94 ? -9.956 13.950 15.451 1.00 88.56 94 ASN A N 1
ATOM 767 C CA . ASN A 1 94 ? -9.908 13.046 16.601 1.00 88.56 94 ASN A CA 1
ATOM 768 C C . ASN A 1 94 ? -8.612 13.207 17.404 1.00 88.56 94 ASN A C 1
ATOM 770 O O . ASN A 1 94 ? -8.643 13.106 18.628 1.00 88.56 94 ASN A O 1
ATOM 774 N N . TRP A 1 95 ? -7.481 13.472 16.747 1.00 89.25 95 TRP A N 1
ATOM 775 C CA . TRP A 1 95 ? -6.201 13.669 17.425 1.00 89.25 95 TRP A CA 1
ATOM 776 C C . TRP A 1 95 ? -6.252 14.839 18.408 1.00 89.25 95 TRP A C 1
ATOM 778 O O . TRP A 1 95 ? -5.815 14.683 19.542 1.00 89.25 95 TRP A O 1
ATOM 788 N N . GLU A 1 96 ? -6.848 15.965 18.013 1.00 87.81 96 GLU A N 1
ATOM 789 C CA . GLU A 1 96 ? -7.032 17.133 18.886 1.00 87.81 96 GLU A CA 1
ATOM 790 C C . GLU A 1 96 ? -7.874 16.809 20.133 1.00 87.81 96 GLU A C 1
ATOM 792 O O . GLU A 1 96 ? -7.614 17.333 21.216 1.00 87.81 96 GLU A O 1
ATOM 797 N N . ILE A 1 97 ? -8.859 15.913 20.003 1.00 89.94 97 ILE A N 1
ATOM 798 C CA . ILE A 1 97 ? -9.734 15.493 21.107 1.00 89.94 97 ILE A CA 1
ATOM 799 C C . ILE A 1 97 ? -8.997 14.558 22.074 1.00 89.94 97 ILE A C 1
ATOM 801 O O . ILE A 1 97 ? -9.103 14.717 23.290 1.00 89.94 97 ILE A O 1
ATOM 805 N N . PHE A 1 98 ? -8.279 13.562 21.548 1.00 88.44 98 PHE A N 1
ATOM 806 C CA . PHE A 1 98 ? -7.639 12.528 22.367 1.00 88.44 98 PHE A CA 1
ATOM 807 C C . PHE A 1 98 ? -6.248 12.928 22.883 1.00 88.44 98 PHE A C 1
ATOM 809 O O . PHE A 1 98 ? -5.833 12.415 23.920 1.00 88.44 98 PHE A O 1
ATOM 816 N N . ASN A 1 99 ? -5.558 13.859 22.215 1.00 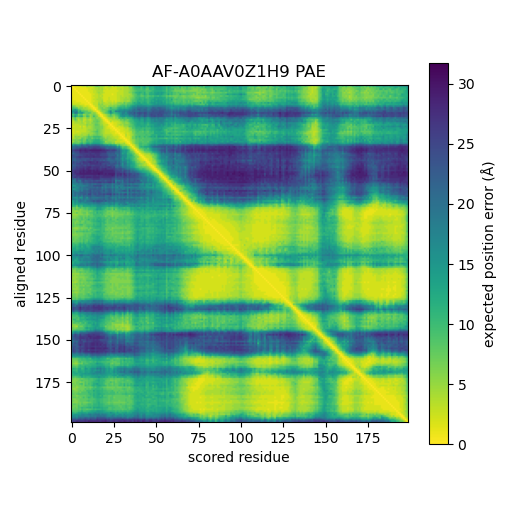86.56 99 ASN A N 1
ATOM 817 C CA . ASN A 1 99 ? -4.198 14.300 22.545 1.00 86.56 99 ASN A CA 1
ATOM 818 C C . ASN A 1 99 ? -4.093 15.841 22.611 1.00 86.56 99 ASN A C 1
ATOM 820 O O . ASN A 1 99 ? -3.330 16.447 21.859 1.00 86.56 99 ASN A O 1
ATOM 824 N N . PRO A 1 100 ? -4.814 16.510 23.530 1.00 80.94 100 PRO A N 1
ATOM 825 C CA . PRO A 1 100 ? -4.944 17.975 23.548 1.00 80.94 100 PRO A CA 1
ATOM 826 C C . PRO A 1 100 ? -3.635 18.738 23.813 1.00 80.94 100 PRO A C 1
ATOM 828 O O . PRO A 1 100 ? -3.562 19.940 23.573 1.00 80.94 100 PRO A O 1
ATOM 831 N N . ASN A 1 101 ? -2.606 18.057 24.328 1.00 85.88 101 ASN A N 1
ATOM 832 C CA . ASN A 1 101 ? -1.309 18.650 24.665 1.00 85.88 101 ASN A CA 1
ATOM 833 C C . ASN A 1 101 ? -0.193 18.253 23.685 1.00 85.88 101 ASN A C 1
ATOM 835 O O . ASN A 1 101 ? 0.961 18.620 23.905 1.00 85.88 101 ASN A O 1
ATOM 839 N N . GLU A 1 102 ? -0.509 17.487 22.638 1.00 84.75 102 GLU A N 1
ATOM 840 C CA . GLU A 1 102 ? 0.465 17.039 21.645 1.00 84.75 102 GLU A CA 1
ATOM 841 C C . GLU A 1 102 ? 0.285 17.796 20.331 1.00 84.75 102 GLU A C 1
ATOM 843 O O . GLU A 1 102 ? -0.820 18.168 19.939 1.00 84.75 102 GLU A O 1
ATOM 848 N N . SER A 1 103 ? 1.391 18.025 19.623 1.00 82.56 103 SER A N 1
ATOM 849 C CA . SER A 1 103 ? 1.326 18.541 18.260 1.00 82.56 103 SER A CA 1
ATOM 850 C C . SER A 1 103 ? 0.671 17.523 17.325 1.00 82.56 103 SER A C 1
ATOM 852 O O . SER A 1 103 ? 0.636 16.324 17.606 1.00 82.56 103 SER A O 1
ATOM 854 N N . ASN A 1 104 ? 0.201 18.003 16.174 1.00 78.38 104 ASN A N 1
ATOM 855 C CA . ASN A 1 104 ? -0.317 17.142 15.114 1.00 78.38 104 ASN A CA 1
ATOM 856 C C . ASN A 1 104 ? 0.669 16.013 14.761 1.00 78.38 104 ASN A C 1
ATOM 858 O O . ASN A 1 104 ? 1.885 16.226 14.812 1.00 78.38 104 ASN A O 1
ATOM 862 N N . PRO A 1 105 ? 0.164 14.834 14.356 1.00 80.06 105 PRO A N 1
ATOM 863 C CA . PRO A 1 105 ? 1.010 13.701 14.014 1.00 80.06 105 PRO A CA 1
ATOM 864 C C . PRO A 1 105 ? 1.961 14.066 12.868 1.00 80.06 105 PRO A C 1
ATOM 866 O O . PRO A 1 105 ? 1.531 14.508 11.801 1.00 80.06 105 PRO A O 1
ATOM 869 N N . GLU A 1 106 ? 3.261 13.844 13.079 1.00 73.81 106 GLU A N 1
ATOM 870 C CA . GLU A 1 106 ? 4.325 14.248 12.145 1.00 73.81 106 GLU A CA 1
ATOM 871 C C . GLU A 1 106 ? 4.232 13.550 10.779 1.00 73.81 106 GLU A C 1
ATOM 873 O O . GLU A 1 106 ? 4.711 14.068 9.770 1.00 73.81 106 GLU A O 1
ATOM 878 N N . THR A 1 107 ? 3.615 12.365 10.721 1.00 75.56 107 THR A N 1
ATOM 879 C CA . THR A 1 107 ? 3.588 11.526 9.517 1.00 75.56 107 THR A CA 1
ATOM 880 C C . THR A 1 107 ? 2.169 11.075 9.172 1.00 75.56 107 THR A C 1
ATOM 882 O O . THR A 1 107 ? 1.719 9.988 9.516 1.00 75.56 107 THR A O 1
ATOM 885 N N . LEU A 1 108 ? 1.454 11.923 8.428 1.00 83.75 108 LEU A N 1
ATOM 886 C CA . LEU A 1 108 ? 0.111 11.633 7.909 1.00 83.75 108 LEU A CA 1
ATOM 887 C C . LEU A 1 108 ? 0.106 11.647 6.374 1.00 83.75 108 LEU A C 1
ATOM 889 O O . LEU A 1 108 ? -0.601 12.423 5.724 1.00 83.75 108 LEU A O 1
ATOM 893 N N . SER A 1 109 ? 0.988 10.830 5.796 1.00 84.88 109 SER A N 1
ATOM 894 C CA . SER A 1 109 ? 1.093 10.663 4.347 1.00 84.88 109 SER A CA 1
ATOM 895 C C . SER A 1 109 ? -0.052 9.802 3.810 1.00 84.88 109 SER A C 1
ATOM 897 O O . SER A 1 109 ? -0.567 8.927 4.510 1.00 84.88 109 SER A O 1
ATOM 899 N N . SER A 1 110 ? -0.407 9.990 2.535 1.00 84.56 110 SER A N 1
ATOM 900 C CA . SER A 1 110 ? -1.379 9.144 1.824 1.00 84.56 110 SER A CA 1
ATOM 901 C C . SER A 1 110 ? -1.047 7.658 1.944 1.00 84.56 110 SER A C 1
ATOM 903 O O . SER A 1 110 ? -1.937 6.821 2.073 1.00 84.56 110 SER A O 1
ATOM 905 N N . PHE A 1 111 ? 0.247 7.337 1.966 1.00 80.75 111 PHE A N 1
ATOM 906 C CA . PHE A 1 111 ? 0.747 5.984 2.137 1.00 80.75 111 PHE A CA 1
ATOM 907 C C . PHE A 1 111 ? 0.395 5.394 3.516 1.00 80.75 111 PHE A C 1
ATOM 909 O O . PHE A 1 111 ? -0.141 4.288 3.583 1.00 80.75 111 PHE A O 1
ATOM 916 N N . ILE A 1 112 ? 0.645 6.131 4.607 1.00 85.62 112 ILE A N 1
ATOM 917 C CA . ILE A 1 112 ? 0.333 5.673 5.973 1.00 85.62 112 ILE A CA 1
ATOM 918 C C . ILE A 1 112 ? -1.174 5.506 6.146 1.00 85.62 112 ILE A C 1
ATOM 920 O O . ILE A 1 112 ? -1.617 4.476 6.651 1.00 85.62 112 ILE A O 1
ATOM 924 N N . LEU A 1 113 ? -1.956 6.480 5.672 1.00 89.56 113 LEU A N 1
ATOM 925 C CA . LEU A 1 113 ? -3.417 6.425 5.714 1.00 89.56 113 LEU A CA 1
ATOM 926 C C . LEU A 1 113 ? -3.954 5.206 4.962 1.00 89.56 113 LEU A C 1
ATOM 928 O O . LEU A 1 113 ? -4.763 4.453 5.499 1.00 89.56 113 LEU A O 1
ATOM 932 N N . THR A 1 114 ? -3.443 4.968 3.753 1.00 89.56 114 THR A N 1
ATOM 933 C CA . THR A 1 114 ? -3.826 3.812 2.937 1.00 89.56 114 THR A CA 1
ATOM 934 C C . THR A 1 114 ? -3.482 2.497 3.632 1.00 89.56 114 THR A C 1
ATOM 936 O O . THR A 1 114 ? -4.315 1.590 3.676 1.00 89.56 114 THR A O 1
ATOM 939 N N . CYS A 1 115 ? -2.281 2.388 4.204 1.00 86.62 115 CYS A N 1
ATOM 940 C CA . CYS A 1 115 ? -1.857 1.196 4.932 1.00 86.62 115 CYS A CA 1
ATOM 941 C C . CYS A 1 115 ? -2.739 0.932 6.148 1.00 86.62 115 CYS A C 1
ATOM 943 O O . CYS A 1 115 ? -3.265 -0.168 6.284 1.00 86.62 115 CYS A O 1
ATOM 945 N N . ALA A 1 116 ? -2.921 1.936 7.008 1.00 88.19 116 ALA A N 1
ATOM 946 C CA . ALA A 1 116 ? -3.716 1.814 8.223 1.00 88.19 116 ALA A CA 1
ATOM 947 C C . ALA A 1 116 ? -5.166 1.425 7.905 1.00 88.19 116 ALA A C 1
ATOM 949 O O . ALA A 1 116 ? -5.701 0.493 8.501 1.00 88.19 116 ALA A O 1
ATOM 950 N N . TYR A 1 117 ? -5.773 2.083 6.916 1.00 91.12 117 TYR A N 1
ATOM 951 C CA . TYR A 1 117 ? -7.133 1.785 6.485 1.00 91.12 117 TYR A CA 1
ATOM 952 C C . TYR A 1 117 ? -7.267 0.356 5.940 1.00 91.12 117 TYR A C 1
ATOM 954 O O . TYR A 1 117 ? -8.104 -0.416 6.411 1.00 91.12 117 TYR A O 1
ATOM 962 N N . SER A 1 118 ? -6.381 -0.034 5.016 1.00 89.69 118 SER A N 1
ATOM 963 C CA . SER A 1 118 ? -6.377 -1.380 4.427 1.00 89.69 118 SER A CA 1
ATOM 964 C C . SER A 1 118 ? -6.188 -2.460 5.491 1.00 89.69 118 SER A C 1
ATOM 966 O O . SER A 1 118 ? -6.879 -3.473 5.469 1.00 89.69 118 SER A O 1
ATOM 968 N N . LEU A 1 119 ? -5.289 -2.226 6.451 1.00 87.31 119 LEU A N 1
ATOM 969 C CA . LEU A 1 119 ? -5.024 -3.135 7.562 1.00 87.31 119 LEU A CA 1
ATOM 970 C C . LEU A 1 119 ? -6.250 -3.363 8.440 1.00 87.31 119 LEU A C 1
ATOM 972 O O . LEU A 1 119 ? -6.541 -4.502 8.790 1.00 87.31 119 LEU A O 1
ATOM 976 N N . VAL A 1 120 ? -6.980 -2.300 8.784 1.00 88.81 120 VAL A N 1
ATOM 977 C CA . VAL A 1 120 ? -8.204 -2.423 9.583 1.00 88.81 120 VAL A CA 1
ATOM 978 C C . VAL A 1 120 ? -9.270 -3.212 8.822 1.00 88.81 120 VAL A C 1
ATOM 980 O O . VAL A 1 120 ? -9.910 -4.083 9.411 1.00 88.81 120 VAL A O 1
ATOM 983 N N . CYS A 1 121 ? -9.444 -2.955 7.522 1.00 90.69 121 CYS A N 1
ATOM 984 C CA . CYS A 1 121 ? -10.370 -3.720 6.686 1.00 90.69 121 CYS A CA 1
ATOM 985 C C . CYS A 1 121 ? -9.971 -5.199 6.596 1.00 90.69 121 CYS A C 1
ATOM 987 O O . CYS A 1 121 ? -10.834 -6.058 6.741 1.00 90.69 121 CYS A O 1
ATOM 989 N N . ILE A 1 122 ? -8.681 -5.508 6.425 1.00 87.62 122 ILE A N 1
ATOM 990 C CA . ILE A 1 122 ? -8.167 -6.889 6.404 1.00 87.62 122 ILE A CA 1
ATOM 991 C C . ILE A 1 122 ? -8.406 -7.575 7.749 1.00 87.62 122 ILE A C 1
ATOM 993 O O . ILE A 1 122 ? -8.960 -8.668 7.779 1.00 87.62 122 ILE A O 1
ATOM 997 N N . ALA A 1 123 ? -8.052 -6.922 8.858 1.00 84.56 123 ALA A N 1
ATOM 998 C CA . ALA A 1 123 ? -8.225 -7.474 10.199 1.00 84.56 123 ALA A CA 1
ATOM 999 C C . ALA A 1 123 ? -9.689 -7.828 10.474 1.00 84.56 123 ALA A C 1
ATOM 1001 O O . ALA A 1 123 ? -9.998 -8.922 10.940 1.00 84.56 123 ALA A O 1
ATOM 1002 N N . LYS A 1 124 ? -10.604 -6.908 10.145 1.00 87.81 124 LYS A N 1
ATOM 1003 C CA . LYS A 1 124 ? -12.046 -7.129 10.279 1.00 87.81 124 LYS A CA 1
ATOM 1004 C C . LYS A 1 124 ? -12.548 -8.222 9.336 1.00 87.81 124 LYS A C 1
ATOM 1006 O O . LYS A 1 124 ? -13.386 -9.014 9.748 1.00 87.81 124 LYS A O 1
ATOM 1011 N N . ALA A 1 125 ? -12.038 -8.282 8.106 1.00 88.31 125 ALA A N 1
ATOM 1012 C CA . ALA A 1 125 ? -12.421 -9.300 7.133 1.00 88.31 125 ALA A CA 1
ATOM 1013 C C . ALA A 1 125 ? -12.035 -10.709 7.594 1.00 88.31 125 ALA A C 1
ATOM 1015 O O . ALA A 1 125 ? -12.866 -11.611 7.554 1.00 88.31 125 ALA A O 1
ATOM 1016 N N . ILE A 1 126 ? -10.803 -10.870 8.082 1.00 82.50 126 ILE A N 1
ATOM 1017 C CA . ILE A 1 126 ? -10.296 -12.135 8.622 1.00 82.50 126 ILE A CA 1
ATOM 1018 C C . ILE A 1 126 ? -11.102 -12.522 9.866 1.00 82.50 126 ILE A C 1
ATOM 1020 O O . ILE A 1 126 ? -11.696 -13.592 9.890 1.00 82.50 126 ILE A O 1
ATOM 1024 N N . HIS A 1 127 ? -11.241 -11.624 10.848 1.00 81.50 127 HIS A N 1
ATOM 1025 C CA . HIS A 1 127 ? -12.014 -11.906 12.067 1.00 81.50 127 HIS A CA 1
ATOM 1026 C C . HIS A 1 127 ? -13.513 -12.147 11.833 1.00 81.50 127 HIS A C 1
ATOM 1028 O O . HIS A 1 127 ? -14.160 -12.788 12.658 1.00 81.50 127 HIS A O 1
ATOM 1034 N N . GLY A 1 128 ? -14.090 -11.607 10.757 1.00 79.06 128 GLY A N 1
ATOM 1035 C CA . GLY A 1 128 ? -15.495 -11.820 10.404 1.00 79.06 128 GLY A CA 1
ATOM 1036 C C . GLY A 1 128 ? -15.772 -13.184 9.767 1.00 79.06 128 GLY A C 1
ATOM 1037 O O . GLY A 1 128 ? -16.921 -13.622 9.752 1.00 79.06 128 GLY A O 1
ATOM 1038 N N . VAL A 1 129 ? -14.739 -13.855 9.247 1.00 74.81 129 VAL A N 1
ATOM 1039 C CA . VAL A 1 129 ? -14.856 -15.128 8.515 1.00 74.81 129 VAL A CA 1
ATOM 1040 C C . VAL A 1 129 ? -14.207 -16.284 9.280 1.00 74.81 129 VAL A C 1
ATOM 1042 O O . VAL A 1 129 ? -14.742 -17.392 9.288 1.00 74.81 129 VAL A O 1
ATOM 1045 N N . GLU A 1 130 ? -13.084 -16.040 9.950 1.00 68.75 130 GLU A N 1
ATOM 1046 C CA . GLU A 1 130 ? -12.298 -17.040 10.668 1.00 68.75 130 GLU A CA 1
ATOM 1047 C C . GLU A 1 130 ? -12.479 -16.869 12.187 1.00 68.75 130 GLU A C 1
ATOM 1049 O O . GLU A 1 130 ? -12.320 -15.784 12.747 1.00 68.75 130 GLU A O 1
ATOM 1054 N N . ILE A 1 131 ? -12.867 -17.958 12.863 1.00 60.94 131 ILE A N 1
ATOM 1055 C CA . ILE A 1 131 ? -13.222 -17.967 14.297 1.00 60.94 131 ILE A CA 1
ATOM 1056 C C . ILE A 1 131 ? -11.966 -17.996 15.184 1.00 60.94 131 ILE A C 1
ATOM 1058 O O . ILE A 1 131 ? -11.986 -17.538 16.330 1.00 60.94 131 ILE A O 1
ATOM 1062 N N . GLU A 1 132 ? -10.859 -18.524 14.664 1.00 61.78 132 GLU A N 1
ATOM 1063 C CA . GLU A 1 132 ? -9.591 -18.598 15.381 1.00 61.78 132 GLU A CA 1
ATOM 1064 C C . GLU A 1 132 ? -8.818 -17.283 15.215 1.00 61.78 132 GLU A C 1
ATOM 1066 O O . GLU A 1 132 ? -8.662 -16.757 14.117 1.00 61.78 132 GLU A O 1
ATOM 1071 N N . LYS A 1 133 ? -8.359 -16.708 16.335 1.00 55.59 133 LYS A N 1
ATOM 1072 C CA . LYS A 1 133 ? -7.562 -15.475 16.335 1.00 55.59 133 LYS A CA 1
ATOM 1073 C C . LYS A 1 133 ? -6.166 -15.767 15.794 1.00 55.59 133 LYS A C 1
ATOM 1075 O O . LYS A 1 133 ? -5.244 -16.009 16.572 1.00 55.59 133 LYS A O 1
ATOM 1080 N N . GLU A 1 134 ? -6.000 -15.701 14.483 1.00 58.84 134 GLU A N 1
ATOM 1081 C CA . GLU A 1 134 ? -4.669 -15.650 13.898 1.00 58.84 134 GLU A CA 1
ATOM 1082 C C . GLU A 1 134 ? -4.086 -14.242 14.059 1.00 58.84 134 GLU A C 1
ATOM 1084 O O . GLU A 1 134 ? -4.669 -13.233 13.657 1.00 58.84 134 GLU A O 1
ATOM 1089 N N . ASN A 1 135 ? -2.917 -14.163 14.695 1.00 59.22 135 ASN A N 1
ATOM 1090 C CA . ASN A 1 135 ? -2.124 -12.942 14.684 1.00 59.22 135 ASN A CA 1
ATOM 1091 C C . ASN A 1 135 ? -1.504 -12.811 13.292 1.00 59.22 135 ASN A C 1
ATOM 1093 O O . ASN A 1 135 ? -0.644 -13.614 12.936 1.00 59.22 135 ASN A O 1
ATOM 1097 N N . PHE A 1 136 ? -1.891 -11.794 12.529 1.00 63.91 136 PHE A N 1
ATOM 1098 C CA . PHE A 1 136 ? -1.230 -11.481 11.266 1.00 63.91 136 PHE A CA 1
ATOM 1099 C C . PHE A 1 136 ? -0.148 -10.415 11.482 1.00 63.91 136 PHE A C 1
ATOM 1101 O O . PHE A 1 136 ? -0.285 -9.507 12.306 1.00 63.91 136 PHE A O 1
ATOM 1108 N N . VAL A 1 137 ? 0.947 -10.519 10.731 1.00 63.62 137 VAL A N 1
ATOM 1109 C CA . VAL A 1 137 ? 2.041 -9.542 10.741 1.00 63.62 137 VAL A CA 1
ATOM 1110 C C . VAL A 1 137 ? 2.115 -8.903 9.365 1.00 63.62 137 VAL A C 1
ATOM 1112 O O . VAL A 1 137 ? 2.168 -9.598 8.357 1.00 63.62 137 VAL A O 1
ATOM 1115 N N . LEU A 1 138 ? 2.154 -7.571 9.312 1.00 66.00 138 LEU A N 1
ATOM 1116 C CA . LEU A 1 138 ? 2.457 -6.872 8.070 1.00 66.00 138 LEU A CA 1
ATOM 1117 C C . LEU A 1 138 ? 3.937 -6.504 8.028 1.00 66.00 138 LEU A C 1
ATOM 1119 O O . LEU A 1 138 ? 4.433 -5.758 8.874 1.00 66.00 138 LEU A O 1
ATOM 1123 N N . VAL A 1 139 ? 4.635 -7.013 7.015 1.00 65.31 139 VAL A N 1
ATOM 1124 C CA . VAL A 1 139 ? 6.049 -6.712 6.781 1.00 65.31 139 VAL A CA 1
ATOM 1125 C C . VAL A 1 139 ? 6.192 -5.793 5.579 1.00 65.31 139 VAL A C 1
ATOM 1127 O O . VAL A 1 139 ? 5.663 -6.054 4.496 1.00 65.31 139 VAL A O 1
ATOM 1130 N N . PHE A 1 140 ? 6.960 -4.729 5.778 1.00 66.00 140 PHE A N 1
ATOM 1131 C CA . PHE A 1 140 ? 7.210 -3.686 4.800 1.00 66.00 140 PHE A CA 1
ATOM 1132 C C . PHE A 1 140 ? 8.657 -3.731 4.304 1.00 66.00 140 PHE A C 1
ATOM 1134 O O . PHE A 1 140 ? 9.597 -3.633 5.092 1.00 66.00 140 PHE A O 1
ATOM 1141 N N . ALA A 1 141 ? 8.844 -3.835 2.986 1.00 66.88 141 ALA A N 1
ATOM 1142 C CA . ALA A 1 141 ? 10.141 -3.600 2.364 1.00 66.88 141 ALA A CA 1
ATOM 1143 C C . ALA A 1 141 ? 10.362 -2.089 2.209 1.00 66.88 141 ALA A C 1
ATOM 1145 O O . ALA A 1 141 ? 9.536 -1.401 1.616 1.00 66.88 141 ALA A O 1
ATOM 1146 N N . ILE A 1 142 ? 11.475 -1.570 2.730 1.00 64.31 142 ILE A N 1
ATOM 1147 C CA . ILE A 1 142 ? 11.798 -0.139 2.668 1.00 64.31 142 ILE A CA 1
ATOM 1148 C C . ILE A 1 142 ? 12.958 0.075 1.695 1.00 64.31 142 ILE A C 1
ATOM 1150 O O . ILE A 1 142 ? 13.977 -0.615 1.753 1.00 64.31 142 ILE A O 1
ATOM 1154 N N . ASN A 1 143 ? 12.814 1.046 0.791 1.00 68.62 143 ASN A N 1
ATOM 1155 C CA . ASN A 1 143 ? 13.891 1.449 -0.105 1.00 68.62 143 ASN A CA 1
ATOM 1156 C C . ASN A 1 143 ? 14.853 2.402 0.618 1.00 68.62 143 ASN A C 1
ATOM 1158 O O . ASN A 1 143 ? 14.608 3.600 0.707 1.00 68.62 143 ASN A O 1
ATOM 1162 N N . CYS A 1 144 ? 15.977 1.873 1.093 1.00 69.31 144 CYS A N 1
ATOM 1163 C CA . CYS A 1 144 ? 16.974 2.645 1.839 1.00 69.31 144 CYS A CA 1
ATOM 1164 C C . CYS A 1 144 ? 17.930 3.480 0.958 1.00 69.31 144 CYS A C 1
ATOM 1166 O O . CYS A 1 144 ? 18.908 4.011 1.479 1.00 69.31 144 CYS A O 1
ATOM 1168 N N . ARG A 1 145 ? 17.710 3.575 -0.368 1.00 66.31 145 ARG A N 1
ATOM 1169 C CA . ARG A 1 145 ? 18.589 4.350 -1.277 1.00 66.31 145 ARG A CA 1
ATOM 1170 C C . ARG A 1 145 ? 18.483 5.859 -1.062 1.00 66.31 145 ARG A C 1
ATOM 1172 O O . ARG A 1 145 ? 19.482 6.562 -1.150 1.00 66.31 145 ARG A O 1
ATOM 1179 N N . SER A 1 146 ? 17.281 6.340 -0.776 1.00 59.69 146 SER A N 1
ATOM 1180 C CA . SER A 1 146 ? 17.020 7.683 -0.271 1.00 59.69 146 SER A CA 1
ATOM 1181 C C . SER A 1 146 ? 16.822 7.563 1.233 1.00 59.69 146 SER A C 1
ATOM 1183 O O . SER A 1 146 ? 15.968 6.793 1.676 1.00 59.69 146 SER A O 1
ATOM 1185 N N . ARG A 1 147 ? 17.576 8.325 2.027 1.00 51.78 147 ARG A N 1
ATOM 1186 C CA . ARG A 1 147 ? 17.208 8.597 3.426 1.00 51.78 147 ARG A CA 1
ATOM 1187 C C . ARG A 1 147 ? 15.714 9.014 3.427 1.00 51.78 147 ARG A C 1
ATOM 1189 O O . ARG A 1 147 ? 15.313 9.733 2.519 1.00 51.78 147 ARG A O 1
ATOM 1196 N N . PRO A 1 148 ? 14.879 8.422 4.291 1.00 46.47 148 PRO A N 1
ATOM 1197 C CA . PRO A 1 148 ? 13.569 7.874 3.927 1.00 46.47 148 PRO A CA 1
ATOM 1198 C C . PRO A 1 148 ? 12.576 8.943 3.459 1.00 46.47 148 PRO A C 1
ATOM 1200 O O . PRO A 1 148 ? 12.142 9.757 4.262 1.00 46.47 148 PRO A O 1
ATOM 1203 N N . GLU A 1 149 ? 12.169 8.900 2.188 1.00 41.12 149 GLU A N 1
ATOM 1204 C CA . GLU A 1 149 ? 11.085 9.768 1.690 1.00 41.12 149 GLU A CA 1
ATOM 1205 C C . GLU A 1 149 ? 10.114 9.079 0.721 1.00 41.12 149 GLU A C 1
ATOM 1207 O O . GLU A 1 149 ? 9.016 9.578 0.491 1.00 41.12 149 GLU A O 1
ATOM 1212 N N . LYS A 1 150 ? 10.433 7.887 0.195 1.00 40.09 150 LYS A N 1
ATOM 1213 C CA . LYS A 1 150 ? 9.478 7.142 -0.632 1.00 40.09 150 LYS A CA 1
ATOM 1214 C C . LYS A 1 150 ? 9.595 5.637 -0.452 1.00 40.09 150 LYS A C 1
ATOM 1216 O O . LYS A 1 150 ? 10.650 5.045 -0.683 1.00 40.09 150 LYS A O 1
ATOM 1221 N N . VAL A 1 151 ? 8.483 5.023 -0.058 1.00 45.66 151 VAL A N 1
ATOM 1222 C CA . VAL A 1 151 ? 8.378 3.584 0.168 1.00 45.66 151 VAL A CA 1
ATOM 1223 C C . VAL A 1 151 ? 7.589 2.965 -0.986 1.00 45.66 151 VAL A C 1
ATOM 1225 O O . VAL A 1 151 ? 6.383 3.147 -1.090 1.00 45.66 151 VAL A O 1
ATOM 1228 N N . GLU A 1 152 ? 8.272 2.255 -1.887 1.00 43.59 152 GLU A N 1
ATOM 1229 C CA . GLU A 1 152 ? 7.610 1.279 -2.759 1.00 43.59 152 GLU A CA 1
ATOM 1230 C C . GLU A 1 152 ? 7.614 -0.052 -2.014 1.00 43.59 152 GLU A C 1
ATOM 1232 O O . GLU A 1 152 ? 8.672 -0.640 -1.785 1.00 43.59 152 GLU A O 1
ATOM 1237 N N . ILE A 1 153 ? 6.430 -0.498 -1.604 1.00 44.69 153 ILE A N 1
ATOM 1238 C CA . ILE A 1 153 ? 6.264 -1.700 -0.800 1.00 44.69 153 ILE A CA 1
ATOM 1239 C C . ILE A 1 153 ? 5.653 -2.793 -1.647 1.00 44.69 153 ILE A C 1
ATOM 1241 O O . ILE A 1 153 ? 4.535 -2.674 -2.148 1.00 44.69 153 ILE A O 1
ATOM 1245 N N . VAL A 1 154 ? 6.372 -3.905 -1.704 1.00 41.44 154 VAL A N 1
ATOM 1246 C CA . VAL A 1 154 ? 5.812 -5.201 -2.057 1.00 41.44 154 VAL A CA 1
ATOM 1247 C C . VAL A 1 154 ? 5.988 -6.070 -0.822 1.00 41.44 154 VAL A C 1
ATOM 1249 O O . VAL A 1 154 ? 7.115 -6.424 -0.476 1.00 41.44 154 VAL A O 1
ATOM 1252 N N . SER A 1 155 ? 4.893 -6.343 -0.114 1.00 42.03 155 SER A N 1
ATOM 1253 C CA . SER A 1 155 ? 4.900 -7.358 0.929 1.00 42.03 155 SER A CA 1
ATOM 1254 C C . SER A 1 155 ? 4.655 -8.707 0.271 1.00 42.03 155 SER A C 1
ATOM 1256 O O . SER A 1 155 ? 3.699 -8.883 -0.486 1.00 42.03 155 SER A O 1
ATOM 1258 N N . ILE A 1 156 ? 5.544 -9.650 0.549 1.00 38.28 156 ILE A N 1
ATOM 1259 C CA . ILE A 1 156 ? 5.292 -11.070 0.349 1.00 38.28 156 ILE A CA 1
ATOM 1260 C C . ILE A 1 156 ? 5.598 -11.701 1.703 1.00 38.28 156 ILE A C 1
ATOM 1262 O O . ILE A 1 156 ? 6.668 -12.280 1.889 1.00 38.28 156 ILE A O 1
ATOM 1266 N N . ASP A 1 157 ? 4.702 -11.521 2.677 1.00 35.97 157 ASP A N 1
ATOM 1267 C CA . ASP A 1 157 ? 4.601 -12.576 3.678 1.00 35.97 157 ASP A CA 1
ATOM 1268 C C . ASP A 1 157 ? 3.951 -13.785 3.006 1.00 35.97 157 ASP A C 1
ATOM 1270 O O . ASP A 1 157 ? 3.193 -13.649 2.039 1.00 35.97 157 ASP A O 1
ATOM 1274 N N . ARG A 1 158 ? 4.328 -14.980 3.449 1.00 48.97 158 ARG A N 1
ATOM 1275 C CA . ARG A 1 158 ? 4.061 -16.211 2.699 1.00 48.97 158 ARG A CA 1
ATOM 1276 C C . ARG A 1 158 ? 2.573 -16.515 2.523 1.00 48.97 158 ARG A C 1
ATOM 1278 O O . ARG A 1 158 ? 2.257 -17.279 1.612 1.00 48.97 158 ARG A O 1
ATOM 1285 N N . ASP A 1 159 ? 1.713 -15.889 3.321 1.00 54.50 159 ASP A N 1
ATOM 1286 C CA . ASP A 1 159 ? 0.295 -16.226 3.396 1.00 54.50 159 ASP A CA 1
ATOM 1287 C C . ASP A 1 159 ? -0.634 -15.045 3.040 1.00 54.50 159 ASP A C 1
ATOM 1289 O O . ASP A 1 159 ? -1.813 -15.271 2.791 1.00 54.50 159 ASP A O 1
ATOM 1293 N N . LEU A 1 160 ? -0.124 -13.804 2.907 1.00 64.12 160 LEU A N 1
ATOM 1294 C CA . LEU A 1 160 ? -0.937 -12.656 2.470 1.00 64.12 160 LEU A CA 1
ATOM 1295 C C . LEU A 1 160 ? -0.164 -11.603 1.645 1.00 64.12 160 LEU A C 1
ATOM 1297 O O . LEU A 1 160 ? 0.356 -10.624 2.188 1.00 64.12 160 LEU A O 1
ATOM 1301 N N . PRO A 1 161 ? -0.106 -11.749 0.310 1.00 73.50 161 PRO A N 1
ATOM 1302 C CA . PRO A 1 161 ? 0.484 -10.745 -0.570 1.00 73.50 161 PRO A CA 1
ATOM 1303 C C . PRO A 1 161 ? -0.341 -9.448 -0.603 1.00 73.50 161 PRO A C 1
ATOM 1305 O O . PRO A 1 161 ? -1.488 -9.444 -1.063 1.00 73.50 161 PRO A O 1
ATOM 1308 N N . ILE A 1 162 ? 0.275 -8.332 -0.199 1.00 79.69 162 ILE A N 1
ATOM 1309 C CA . ILE A 1 162 ? -0.282 -6.980 -0.343 1.00 79.69 162 ILE A CA 1
ATOM 1310 C C . ILE A 1 162 ? 0.737 -6.032 -0.984 1.00 79.69 162 ILE A C 1
ATOM 1312 O O . ILE A 1 162 ? 1.929 -6.031 -0.660 1.00 79.69 162 ILE A O 1
ATOM 1316 N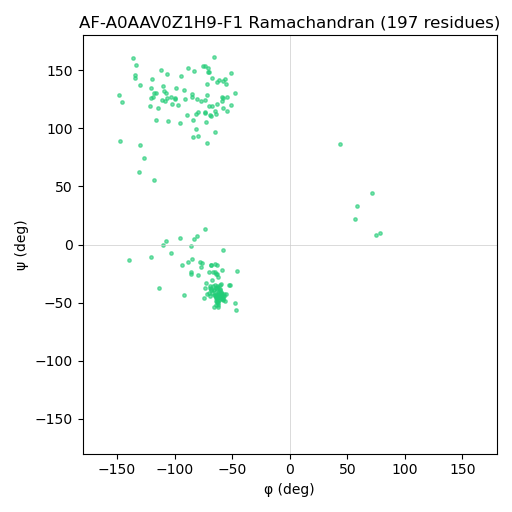 N . GLY A 1 163 ? 0.264 -5.215 -1.919 1.00 81.75 163 GLY A N 1
ATOM 1317 C CA . GLY A 1 163 ? 1.063 -4.215 -2.614 1.00 81.75 163 GLY A CA 1
ATOM 1318 C C . GLY A 1 163 ? 0.345 -2.878 -2.688 1.00 81.75 163 GLY A C 1
ATOM 1319 O O . GLY A 1 163 ? -0.863 -2.829 -2.901 1.00 81.75 163 GLY A O 1
ATOM 1320 N N . PHE A 1 164 ? 1.114 -1.801 -2.566 1.00 84.19 164 PHE A N 1
ATOM 1321 C CA . PHE A 1 164 ? 0.624 -0.430 -2.672 1.00 84.19 164 PHE A CA 1
ATOM 1322 C C . PHE A 1 164 ? 1.331 0.277 -3.822 1.00 84.19 164 PHE A C 1
ATOM 1324 O O . PHE A 1 164 ? 2.526 0.069 -4.054 1.00 84.19 164 PHE A O 1
ATOM 1331 N N . ARG A 1 165 ? 0.600 1.113 -4.555 1.00 82.88 165 ARG A N 1
ATOM 1332 C CA . ARG A 1 165 ? 1.140 1.854 -5.693 1.00 82.88 165 ARG A CA 1
ATOM 1333 C C . ARG A 1 165 ? 0.440 3.201 -5.827 1.00 82.88 165 ARG A C 1
ATOM 1335 O O . ARG A 1 165 ? -0.777 3.240 -5.935 1.00 82.88 165 ARG A O 1
ATOM 1342 N N . ASP A 1 166 ? 1.217 4.278 -5.919 1.00 80.94 166 ASP A N 1
ATOM 1343 C CA . ASP A 1 166 ? 0.695 5.579 -6.353 1.00 80.94 166 ASP A CA 1
ATOM 1344 C C . ASP A 1 166 ? 0.193 5.487 -7.799 1.00 80.94 166 ASP A C 1
ATOM 1346 O O . ASP A 1 166 ? 0.860 4.893 -8.662 1.00 80.94 166 ASP A O 1
ATOM 1350 N N . SER A 1 167 ? -0.936 6.129 -8.090 1.00 76.44 167 SER A N 1
ATOM 1351 C CA . SER A 1 167 ? -1.415 6.244 -9.461 1.00 76.44 167 SER A CA 1
ATOM 1352 C C . SER A 1 167 ? -0.419 7.011 -10.335 1.00 76.44 167 SER A C 1
ATOM 1354 O O . SER A 1 167 ? 0.222 7.982 -9.923 1.00 76.44 167 SER A O 1
ATOM 1356 N N . LYS A 1 168 ? -0.268 6.551 -11.578 1.00 67.81 168 LYS A N 1
ATOM 1357 C CA . LYS A 1 168 ? 0.714 7.088 -12.535 1.00 67.81 168 LYS A CA 1
ATOM 1358 C C . LYS A 1 168 ? 0.281 8.402 -13.183 1.00 67.81 168 LYS A C 1
ATOM 1360 O O . LYS A 1 168 ? 1.109 9.056 -13.805 1.00 67.81 168 LYS A O 1
ATOM 1365 N N . ASP A 1 169 ? -0.992 8.754 -13.075 1.00 74.38 169 ASP A N 1
ATOM 1366 C CA . ASP A 1 169 ? -1.608 9.929 -13.702 1.00 74.38 169 ASP A CA 1
ATOM 1367 C C . ASP A 1 169 ? -1.472 11.216 -12.871 1.00 74.38 169 ASP A C 1
ATOM 1369 O O . ASP A 1 169 ? -1.918 12.275 -13.300 1.00 74.38 169 ASP A O 1
ATOM 1373 N N . GLY A 1 170 ? -0.850 11.148 -11.688 1.00 66.88 170 GLY A N 1
ATOM 1374 C CA . GLY A 1 170 ? -0.694 12.307 -10.806 1.00 66.88 170 GLY A CA 1
ATOM 1375 C C . GLY A 1 170 ? -1.978 12.716 -10.077 1.00 66.88 170 GLY A C 1
ATOM 1376 O O . GLY A 1 170 ? -1.980 13.731 -9.385 1.00 66.88 170 GLY A O 1
ATOM 1377 N N . SER A 1 171 ? -3.042 11.913 -10.167 1.00 73.38 171 SER A N 1
ATOM 1378 C CA . SER A 1 171 ? -4.301 12.113 -9.431 1.00 73.38 171 SER A CA 1
ATOM 1379 C C . SER A 1 171 ? -4.113 12.133 -7.906 1.00 73.38 171 SER A C 1
ATOM 1381 O O . SER A 1 171 ? -4.921 12.710 -7.179 1.00 73.38 171 SER A O 1
ATOM 1383 N N . GLY A 1 172 ? -3.021 11.541 -7.408 1.00 76.62 172 GLY A N 1
ATOM 1384 C CA . GLY A 1 172 ? -2.781 11.336 -5.979 1.00 76.62 172 GLY A CA 1
ATOM 1385 C C . GLY A 1 172 ? -3.567 10.157 -5.402 1.00 76.62 172 GLY A C 1
ATOM 1386 O O . GLY A 1 172 ? -3.601 9.993 -4.185 1.00 76.62 172 GLY A O 1
ATOM 1387 N N . GLU A 1 173 ? -4.192 9.352 -6.263 1.00 85.94 173 GLU A N 1
ATOM 1388 C CA . GLU A 1 173 ? -4.840 8.099 -5.889 1.00 85.94 173 GLU A CA 1
ATOM 1389 C C . GLU A 1 173 ? -3.814 7.027 -5.524 1.00 85.94 173 GLU A C 1
ATOM 1391 O O . GLU A 1 173 ? -2.694 7.002 -6.046 1.00 85.94 173 GLU A O 1
ATOM 1396 N N . VAL A 1 174 ? -4.223 6.105 -4.653 1.00 88.12 174 VAL A N 1
ATOM 1397 C CA . VAL A 1 174 ? -3.408 4.951 -4.268 1.00 88.12 174 VAL A CA 1
ATOM 1398 C C . VAL A 1 174 ? -4.151 3.667 -4.616 1.00 88.12 174 VAL A C 1
ATOM 1400 O O . VAL A 1 174 ? -5.297 3.456 -4.217 1.00 88.12 174 VAL A O 1
ATOM 1403 N N . GLU A 1 175 ? -3.482 2.799 -5.367 1.00 89.12 175 GLU A N 1
ATOM 1404 C CA . GLU A 1 175 ? -3.947 1.457 -5.691 1.00 89.12 175 GLU A CA 1
ATOM 1405 C C . GLU A 1 175 ? -3.429 0.456 -4.657 1.00 89.12 175 GLU A C 1
ATOM 1407 O O . GLU A 1 175 ? -2.236 0.423 -4.333 1.00 89.12 175 GLU A O 1
ATOM 1412 N N . ILE A 1 176 ? -4.330 -0.396 -4.177 1.00 89.12 176 ILE A N 1
ATOM 1413 C CA . ILE A 1 176 ? -4.047 -1.478 -3.238 1.00 89.12 176 ILE A CA 1
ATOM 1414 C C . ILE A 1 176 ? -4.307 -2.790 -3.965 1.00 89.12 176 ILE A C 1
ATOM 1416 O O . ILE A 1 176 ? -5.430 -3.063 -4.379 1.00 89.12 176 ILE A O 1
ATOM 1420 N N . CYS A 1 177 ? -3.278 -3.611 -4.123 1.00 88.19 177 CYS A N 1
ATOM 1421 C CA . CYS A 1 177 ? -3.393 -4.956 -4.670 1.00 88.19 177 CYS A CA 1
ATOM 1422 C C . CYS A 1 177 ? -3.318 -5.958 -3.522 1.00 88.19 177 CYS A C 1
ATOM 1424 O O . CYS A 1 177 ? -2.345 -5.949 -2.772 1.00 88.19 177 CYS A O 1
ATOM 1426 N N . LEU A 1 178 ? -4.302 -6.845 -3.426 1.00 87.19 178 LEU A N 1
ATOM 1427 C CA . LEU A 1 178 ? -4.414 -7.822 -2.347 1.00 87.19 178 LEU A CA 1
ATOM 1428 C C . LEU A 1 178 ? -4.745 -9.203 -2.915 1.00 87.19 178 LEU A C 1
ATOM 1430 O O . LEU A 1 178 ? -5.458 -9.310 -3.918 1.00 87.19 178 LEU A O 1
ATOM 1434 N N . VAL A 1 179 ? -4.231 -10.253 -2.277 1.00 85.44 179 VAL A N 1
ATOM 1435 C CA . VAL A 1 179 ? -4.616 -11.640 -2.557 1.00 85.44 179 VAL A CA 1
ATOM 1436 C C . VAL A 1 179 ? -5.167 -12.265 -1.282 1.00 85.44 179 VAL A C 1
ATOM 1438 O O . VAL A 1 179 ? -4.444 -12.343 -0.301 1.00 85.44 179 VAL A O 1
ATOM 1441 N N . LEU A 1 180 ? -6.426 -12.703 -1.298 1.00 85.00 180 LEU A N 1
ATOM 1442 C CA . LEU A 1 180 ? -7.125 -13.317 -0.158 1.00 85.00 180 LEU A CA 1
ATOM 1443 C C . LEU A 1 180 ? -7.910 -14.549 -0.612 1.00 85.00 180 LEU A C 1
ATOM 1445 O O . LEU A 1 180 ? -8.268 -14.656 -1.785 1.00 85.00 180 LEU A O 1
ATOM 1449 N N . ASN A 1 181 ? -8.258 -15.441 0.317 1.00 85.88 181 ASN A N 1
ATOM 1450 C CA . ASN A 1 181 ? -9.293 -16.449 0.073 1.00 85.88 181 ASN A CA 1
ATOM 1451 C C . ASN A 1 181 ? -10.601 -15.777 -0.350 1.00 85.88 181 ASN A C 1
ATOM 1453 O O . ASN A 1 181 ? -10.958 -14.730 0.190 1.00 85.88 181 ASN A O 1
ATOM 1457 N N . LYS A 1 182 ? -11.331 -16.390 -1.289 1.00 87.56 182 LYS A N 1
ATOM 1458 C CA . LYS A 1 182 ? -12.551 -15.809 -1.872 1.00 87.56 182 LYS A CA 1
ATOM 1459 C C . LYS A 1 182 ? -13.528 -15.248 -0.829 1.00 87.56 182 LYS A C 1
ATOM 1461 O O . LYS A 1 182 ? -13.904 -14.087 -0.919 1.00 87.56 182 LYS A O 1
ATOM 1466 N N . HIS A 1 183 ? -13.868 -16.030 0.194 1.00 87.25 183 HIS A N 1
ATOM 1467 C CA . HIS A 1 183 ? -14.809 -15.610 1.240 1.00 87.25 183 HIS A CA 1
ATOM 1468 C C . HIS A 1 183 ? -14.314 -14.403 2.051 1.00 87.25 183 HIS A C 1
ATOM 1470 O O . HIS A 1 183 ? -15.096 -13.515 2.387 1.00 87.25 183 HIS A O 1
ATOM 1476 N N . VAL A 1 184 ? -13.007 -14.338 2.321 1.00 88.31 184 VAL A N 1
ATOM 1477 C CA . VAL A 1 184 ? -12.389 -13.207 3.026 1.00 88.31 184 VAL A CA 1
ATOM 1478 C C . VAL A 1 184 ? -12.316 -11.982 2.112 1.00 88.31 184 VAL A C 1
ATOM 1480 O O . VAL A 1 184 ? -12.568 -10.870 2.567 1.00 88.31 184 VAL A O 1
ATOM 1483 N N . MET A 1 185 ? -12.040 -12.169 0.816 1.00 91.81 185 MET A N 1
ATOM 1484 C CA . MET A 1 185 ? -12.042 -11.090 -0.178 1.00 91.81 185 MET A CA 1
ATOM 1485 C C . MET A 1 185 ? -13.423 -10.439 -0.314 1.00 91.81 185 MET A C 1
ATOM 1487 O O . MET A 1 185 ? -13.511 -9.214 -0.410 1.00 91.81 185 MET A O 1
ATOM 1491 N N . ASP A 1 186 ? -14.497 -11.230 -0.291 1.00 91.75 186 ASP A N 1
ATOM 1492 C CA . 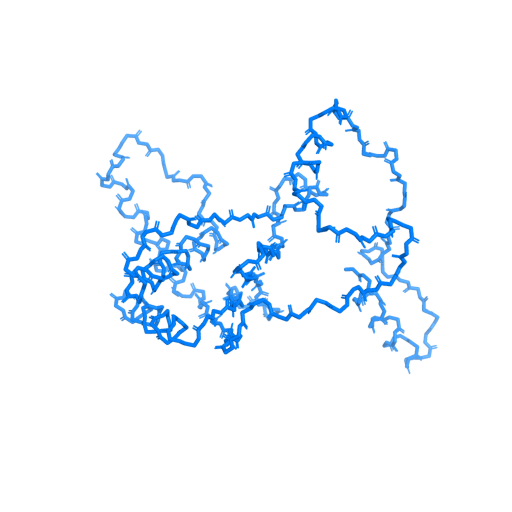ASP A 1 186 ? -15.868 -10.715 -0.356 1.00 91.75 186 AS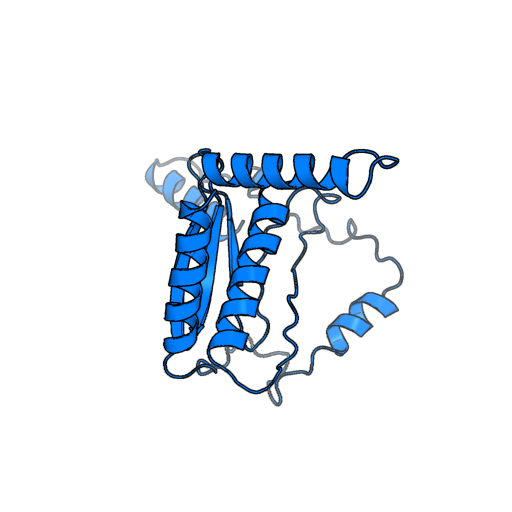P A CA 1
ATOM 1493 C C . ASP A 1 186 ? -16.181 -9.848 0.878 1.00 91.75 186 ASP A C 1
ATOM 1495 O O . ASP A 1 186 ? -16.694 -8.735 0.748 1.00 91.75 186 ASP A O 1
ATOM 1499 N N . HIS A 1 187 ? -15.794 -10.304 2.076 1.00 91.81 187 HIS A N 1
ATOM 1500 C CA . HIS A 1 187 ? -15.990 -9.536 3.310 1.00 91.81 187 HIS A CA 1
ATOM 1501 C C . HIS A 1 187 ? -15.124 -8.268 3.350 1.00 91.81 187 HIS A C 1
ATOM 1503 O O . HIS A 1 187 ? -15.606 -7.192 3.707 1.00 91.81 187 HIS A O 1
ATOM 1509 N N . PHE A 1 188 ? -13.864 -8.372 2.914 1.00 92.50 188 PHE A N 1
ATOM 1510 C CA . PHE A 1 188 ? -12.961 -7.233 2.765 1.00 92.50 188 PHE A CA 1
ATOM 1511 C C . PHE A 1 188 ? -13.545 -6.181 1.824 1.00 92.50 188 PHE A C 1
ATOM 1513 O O . PHE A 1 188 ? -13.566 -5.007 2.177 1.00 92.50 188 PHE A O 1
ATOM 1520 N N . SER A 1 189 ? -14.040 -6.592 0.653 1.00 92.38 189 SER A N 1
ATOM 1521 C CA . SER A 1 189 ? -14.580 -5.676 -0.357 1.00 92.38 189 SER A CA 1
ATOM 1522 C C . SER A 1 189 ? -15.753 -4.872 0.196 1.00 92.38 189 SER A C 1
ATOM 1524 O O . SER A 1 189 ? -15.800 -3.658 0.012 1.00 92.38 189 SER A O 1
ATOM 1526 N N . THR A 1 190 ? -16.655 -5.528 0.926 1.00 92.31 190 THR A N 1
ATOM 1527 C CA . THR A 1 190 ? -17.782 -4.870 1.596 1.00 92.31 190 THR A CA 1
ATOM 1528 C C . THR A 1 190 ? -17.298 -3.871 2.642 1.00 92.31 190 THR A C 1
ATOM 1530 O O . THR A 1 190 ? -17.630 -2.695 2.552 1.00 92.31 190 THR A O 1
ATOM 1533 N N . LEU A 1 191 ? -16.440 -4.293 3.576 1.00 91.81 191 LEU A N 1
ATOM 1534 C CA . LEU A 1 191 ? -15.919 -3.426 4.641 1.00 91.81 191 LEU A CA 1
ATOM 1535 C C . LEU A 1 191 ? -15.131 -2.229 4.100 1.00 91.81 191 LEU A C 1
ATOM 1537 O O . LEU A 1 191 ? -15.200 -1.127 4.648 1.00 91.81 191 LEU A O 1
ATOM 1541 N N . PHE A 1 192 ? -14.361 -2.457 3.038 1.00 91.00 192 PHE A N 1
ATOM 1542 C CA . PHE A 1 192 ? -13.604 -1.425 2.355 1.00 91.00 192 PHE A CA 1
ATOM 1543 C C . PHE A 1 192 ? -14.559 -0.420 1.708 1.00 91.00 192 PHE A C 1
ATOM 1545 O O . PHE A 1 192 ? -14.492 0.761 2.009 1.00 91.00 192 PHE A O 1
ATOM 1552 N N . LEU A 1 193 ? -15.517 -0.856 0.890 1.00 88.38 193 LEU A N 1
ATOM 1553 C CA . LEU A 1 193 ? -16.436 0.062 0.207 1.00 88.38 193 LEU A CA 1
ATOM 1554 C C . LEU A 1 193 ? -17.408 0.774 1.161 1.00 88.38 193 LEU A C 1
ATOM 1556 O O . LEU A 1 193 ? -17.659 1.966 0.992 1.00 88.38 193 LEU A O 1
ATOM 1560 N N . GLU A 1 194 ? -17.917 0.092 2.188 1.00 87.75 194 GLU A N 1
ATOM 1561 C CA . GLU A 1 194 ? -18.773 0.706 3.210 1.00 87.75 194 GLU A CA 1
ATOM 1562 C C . GLU A 1 194 ? -18.038 1.832 3.936 1.00 87.75 194 GLU A C 1
ATOM 1564 O O . GLU A 1 194 ? -18.571 2.934 4.083 1.00 87.75 194 GLU A O 1
ATOM 1569 N N . GLY A 1 195 ? -16.779 1.598 4.317 1.00 79.38 195 GLY A N 1
ATOM 1570 C CA . GLY A 1 195 ? -15.951 2.636 4.916 1.00 79.38 195 GLY A CA 1
ATOM 1571 C C . GLY A 1 195 ? -15.648 3.800 3.963 1.00 79.38 195 GLY A C 1
ATOM 1572 O O . GLY A 1 195 ? -15.399 4.904 4.451 1.00 79.38 195 GLY A O 1
ATOM 1573 N N . LEU A 1 196 ? -15.703 3.595 2.637 1.00 77.12 196 LEU A N 1
ATOM 1574 C CA . LEU A 1 196 ? -15.649 4.687 1.654 1.00 77.12 196 LEU A CA 1
ATOM 1575 C C . LEU A 1 196 ? -16.945 5.507 1.607 1.00 77.12 196 LEU A C 1
ATOM 1577 O O . LEU A 1 196 ? -16.902 6.703 1.333 1.00 77.12 196 LEU A O 1
ATOM 1581 N N . SER A 1 197 ? -18.089 4.863 1.847 1.00 70.06 197 SER A N 1
ATOM 1582 C CA . SER A 1 197 ? -19.419 5.472 1.715 1.00 70.06 197 SER A CA 1
ATOM 1583 C C . SER A 1 197 ? -19.909 6.221 2.961 1.00 70.06 197 SER A C 1
ATOM 1585 O O . SER A 1 197 ? -20.725 7.131 2.838 1.00 70.06 197 SER A O 1
ATOM 1587 N N . CYS A 1 198 ? -19.414 5.860 4.148 1.00 55.81 198 CYS A N 1
ATOM 1588 C CA . CYS A 1 198 ? -19.918 6.359 5.433 1.00 55.81 198 CYS A CA 1
ATOM 1589 C C . CYS A 1 198 ? -19.156 7.569 6.014 1.00 55.81 198 CYS A C 1
ATOM 1591 O O . CYS A 1 198 ? -19.475 7.975 7.129 1.00 55.81 198 CYS A O 1
ATOM 1593 N N . ASN A 1 199 ? -18.191 8.149 5.284 1.00 44.78 199 ASN A N 1
ATOM 1594 C CA . ASN A 1 199 ? -17.381 9.302 5.721 1.00 44.78 199 ASN A CA 1
ATOM 1595 C C . ASN A 1 199 ? -17.361 10.445 4.692 1.00 44.78 199 ASN A C 1
ATOM 1597 O O . ASN A 1 199 ? -17.097 10.204 3.489 1.00 44.78 199 ASN A O 1
#

InterPro domains:
  IPR023213 Chloramphenicol acetyltransferase-like domain superfamily [G3DSA:3.30.559.10] (68-148)
  IPR051504 Plant secondary metabolite acyltransferase [PTHR31625] (1-147)

pLDDT: mean 74.22, std 15.82, range [35.97, 92.5]